Protein AF-I8TJF1-F1 (afdb_monomer_lite)

InterPro domains:
  IPR018620 Ubiquitin 3 binding protein But2, C-terminal [PF09792] (121-261)
  IPR054508 Cell wall mannoprotein PIR1-like, C-terminal domain [PF22799] (22-84)

Sequence (263 aa):
MVVSCVHAFNSQFSQTQQVVRSASRAPTTQFQCDQGATPESGFSISPSGLLEFQGSSEFLACDTGQNGGRNIHVTPSKDLGQCVIVELKADSCAPSASTAPSASPSSSKSCPTTLSSGNFEFPHLIIPVDSKSPNTAFGTSFNGKVTSAISSIFNFDIPQADSGKMCNLVFLFPQKADLQTSSFSFSGDGKINFSKLSKAATTSTTFKNAPSVSQNLGDITISPGHSFVVSTFSCPAGEAIAFEMKNAGTTDLEFFEDFNPSP

Radius of gyration: 20.73 Å; chains: 1; bounding box: 50×51×46 Å

Structure (mmCIF, N/CA/C/O backbone):
data_AF-I8TJF1-F1
#
_entry.id   AF-I8TJF1-F1
#
loop_
_atom_site.group_PDB
_atom_site.id
_atom_site.type_symbol
_atom_site.label_atom_id
_atom_site.label_alt_id
_atom_site.label_comp_id
_atom_site.label_asym_id
_atom_site.label_entity_id
_atom_site.label_seq_id
_atom_site.pdbx_PDB_ins_code
_atom_site.Cartn_x
_atom_site.Cartn_y
_atom_site.Cartn_z
_atom_site.occupancy
_atom_site.B_iso_or_equiv
_atom_site.auth_seq_id
_atom_site.auth_comp_id
_atom_site.auth_asym_id
_atom_site.auth_atom_id
_atom_site.pdbx_PDB_model_num
ATOM 1 N N . MET A 1 1 ? -5.012 0.580 -5.273 1.00 81.56 1 MET A N 1
ATOM 2 C CA . MET A 1 1 ? -4.596 -0.594 -4.488 1.00 81.56 1 MET A CA 1
ATOM 3 C C . MET A 1 1 ? -5.682 -1.646 -4.560 1.00 81.56 1 MET A C 1
ATOM 5 O O . MET A 1 1 ? -6.835 -1.334 -4.325 1.00 81.56 1 MET A O 1
ATOM 9 N N . VAL A 1 2 ? -5.321 -2.890 -4.855 1.00 78.81 2 VAL A N 1
ATOM 10 C CA . VAL A 1 2 ? -6.280 -3.987 -5.044 1.00 78.81 2 VAL A CA 1
ATOM 11 C C . VAL A 1 2 ? -5.839 -5.236 -4.295 1.00 78.81 2 VAL A C 1
ATOM 13 O O . VAL A 1 2 ? -4.653 -5.413 -4.003 1.00 78.81 2 VAL 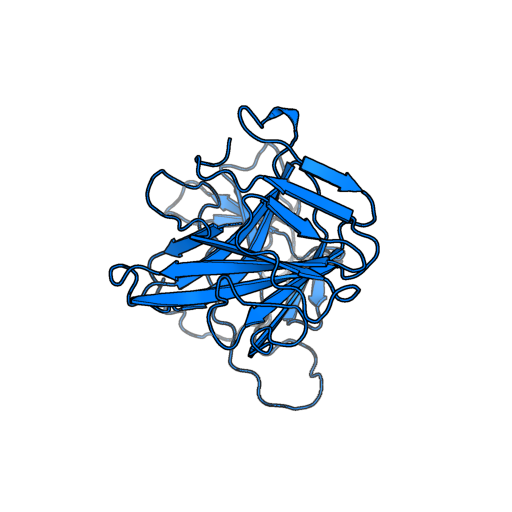A O 1
ATOM 16 N N . VAL A 1 3 ? -6.789 -6.125 -4.027 1.00 74.38 3 VAL A N 1
ATOM 17 C CA . VAL A 1 3 ? -6.525 -7.476 -3.537 1.00 74.38 3 VAL A CA 1
ATOM 18 C C . VAL A 1 3 ? -6.938 -8.475 -4.616 1.00 74.38 3 VAL A C 1
ATOM 20 O O . VAL A 1 3 ? -8.098 -8.533 -4.997 1.00 74.38 3 VAL A O 1
ATOM 23 N N . SER A 1 4 ? -5.998 -9.267 -5.133 1.00 74.19 4 SER A N 1
ATOM 24 C CA . SER A 1 4 ? -6.289 -10.305 -6.136 1.00 74.19 4 SER A CA 1
ATOM 25 C C . SER A 1 4 ? -6.163 -11.693 -5.527 1.00 74.19 4 SER A C 1
ATOM 27 O O . SER A 1 4 ? -5.115 -12.012 -4.966 1.00 74.19 4 SER A O 1
ATOM 29 N N . CYS A 1 5 ? -7.199 -12.525 -5.649 1.00 72.00 5 CYS A N 1
ATOM 30 C CA . CYS A 1 5 ? -7.247 -13.833 -5.001 1.00 72.00 5 CYS A CA 1
ATOM 31 C C . CYS A 1 5 ? -7.198 -14.981 -6.026 1.00 72.00 5 CYS A C 1
ATOM 33 O O . CYS A 1 5 ? -7.916 -15.011 -7.024 1.00 72.00 5 CYS A O 1
ATOM 35 N N . VAL A 1 6 ? -6.303 -15.938 -5.786 1.00 60.97 6 VAL A N 1
ATOM 36 C CA . VAL A 1 6 ? -5.859 -16.965 -6.740 1.00 60.97 6 VAL A CA 1
ATOM 37 C C . VAL A 1 6 ? -5.848 -18.350 -6.100 1.00 60.97 6 VAL A C 1
ATOM 39 O O . VAL A 1 6 ? -5.667 -18.495 -4.892 1.00 60.97 6 VAL A O 1
ATOM 42 N N . HIS A 1 7 ? -6.023 -19.400 -6.903 1.00 45.03 7 HIS A N 1
ATOM 43 C CA . HIS A 1 7 ? -5.973 -20.772 -6.397 1.00 45.03 7 HIS A CA 1
ATOM 44 C C . HIS A 1 7 ? -4.623 -21.080 -5.738 1.00 45.03 7 HIS A C 1
ATOM 46 O O . HIS A 1 7 ? -3.563 -20.771 -6.287 1.00 45.03 7 HIS A O 1
ATOM 52 N N . ALA A 1 8 ? -4.664 -21.730 -4.574 1.00 38.72 8 ALA A N 1
ATOM 53 C CA . ALA A 1 8 ? -3.464 -22.200 -3.900 1.00 38.72 8 ALA A CA 1
ATOM 54 C C . ALA A 1 8 ? -2.762 -23.269 -4.761 1.00 38.72 8 ALA A C 1
ATOM 56 O O . ALA A 1 8 ? -3.307 -24.344 -5.013 1.00 38.72 8 ALA A O 1
ATOM 57 N N . PHE A 1 9 ? -1.543 -22.984 -5.224 1.00 35.72 9 PHE A N 1
ATOM 58 C CA . PHE A 1 9 ? -0.706 -23.979 -5.893 1.00 35.72 9 PHE A CA 1
ATOM 59 C C . PHE A 1 9 ? -0.093 -24.920 -4.852 1.00 35.72 9 PHE A C 1
ATOM 61 O O . PHE A 1 9 ? 0.765 -24.520 -4.070 1.00 35.72 9 PHE A O 1
ATOM 68 N N . ASN A 1 10 ? -0.493 -26.190 -4.870 1.00 29.97 10 ASN A N 1
ATOM 69 C CA . ASN A 1 10 ? 0.110 -27.227 -4.039 1.00 29.97 10 ASN A CA 1
ATOM 70 C C . ASN A 1 10 ? 1.303 -27.844 -4.795 1.00 29.97 10 ASN A C 1
ATOM 72 O O . ASN A 1 10 ? 1.121 -28.733 -5.624 1.00 29.97 10 ASN A O 1
ATOM 76 N N . SER A 1 11 ? 2.522 -27.338 -4.585 1.00 35.16 11 SER A N 1
ATOM 77 C CA . SER A 1 11 ? 3.722 -27.868 -5.251 1.00 35.16 11 SER A CA 1
ATOM 78 C C . SER A 1 11 ? 4.481 -28.824 -4.330 1.00 35.16 11 SER A C 1
ATOM 80 O O . SER A 1 11 ? 5.283 -28.403 -3.503 1.00 35.16 11 SER A O 1
ATOM 82 N N . GLN A 1 12 ? 4.261 -30.125 -4.507 1.00 26.05 12 GLN A N 1
ATOM 83 C CA . GLN A 1 12 ? 5.120 -31.182 -3.967 1.00 26.05 12 GLN A CA 1
ATOM 84 C C . GLN A 1 12 ? 6.472 -31.155 -4.707 1.00 26.05 12 GLN A C 1
ATOM 86 O O . GLN A 1 12 ? 6.571 -31.684 -5.811 1.00 26.05 12 GLN A O 1
ATOM 91 N N . PHE A 1 13 ? 7.512 -30.537 -4.137 1.00 29.20 13 PHE A N 1
ATOM 92 C CA . PHE A 1 13 ? 8.898 -30.765 -4.573 1.00 29.20 13 PHE A CA 1
ATOM 93 C C . PHE A 1 13 ? 9.563 -31.759 -3.616 1.00 29.20 13 PHE A C 1
ATOM 95 O O . PHE A 1 13 ? 9.749 -31.480 -2.434 1.00 29.20 13 PHE A O 1
ATOM 102 N N . SER A 1 14 ? 9.880 -32.946 -4.138 1.00 25.39 14 SER A N 1
ATOM 103 C CA . SER A 1 14 ? 10.628 -33.990 -3.438 1.00 25.39 14 SER A CA 1
ATOM 104 C C . SER A 1 14 ? 12.101 -33.590 -3.312 1.00 25.39 14 SER A C 1
ATOM 106 O O . SER A 1 14 ? 12.709 -33.109 -4.268 1.00 25.39 14 SER A O 1
ATOM 108 N N . GLN A 1 15 ? 12.654 -33.775 -2.115 1.00 34.31 15 GLN A N 1
ATOM 109 C CA . GLN A 1 15 ? 14.023 -33.437 -1.733 1.00 34.31 15 GLN A CA 1
ATOM 110 C C . GLN A 1 15 ? 15.055 -34.286 -2.487 1.00 34.31 15 GLN A C 1
ATOM 112 O O . GLN A 1 15 ? 15.014 -35.515 -2.432 1.00 34.31 15 GLN A O 1
ATOM 117 N N . THR A 1 16 ? 16.079 -33.657 -3.066 1.00 26.50 16 THR A N 1
ATOM 118 C CA . THR A 1 16 ? 17.429 -34.240 -3.074 1.00 26.50 16 THR A CA 1
ATOM 119 C C . THR A 1 16 ? 18.464 -33.118 -3.012 1.00 26.50 16 THR A C 1
ATOM 121 O O . THR A 1 16 ? 18.534 -32.252 -3.876 1.00 26.50 16 THR A O 1
ATOM 124 N N . GLN A 1 17 ? 19.232 -33.124 -1.930 1.00 34.94 17 GLN A N 1
ATOM 125 C CA . GLN A 1 17 ? 20.279 -32.172 -1.583 1.00 34.94 17 GLN A CA 1
ATOM 126 C C . GLN A 1 17 ? 21.439 -32.256 -2.595 1.00 34.94 17 GLN A C 1
ATOM 128 O O . GLN A 1 17 ? 22.146 -33.260 -2.637 1.00 34.94 17 GLN A O 1
ATOM 133 N N . GLN A 1 18 ? 21.666 -31.210 -3.395 1.00 27.20 18 GLN A N 1
ATOM 134 C CA . GLN A 1 18 ? 22.914 -31.023 -4.141 1.00 27.20 18 GLN A CA 1
ATOM 135 C C . GLN A 1 18 ? 23.378 -29.571 -4.030 1.00 27.20 18 GLN A C 1
ATOM 137 O O . GLN A 1 18 ? 22.620 -28.634 -4.254 1.00 27.20 18 GLN A O 1
ATOM 142 N N . VAL A 1 19 ? 24.644 -29.410 -3.651 1.00 32.00 19 VAL A N 1
ATOM 143 C CA . VAL A 1 19 ? 25.359 -28.135 -3.544 1.00 32.00 19 VAL A CA 1
ATOM 144 C C . VAL A 1 19 ? 25.298 -27.417 -4.896 1.00 32.00 19 VAL A C 1
ATOM 146 O O . VAL A 1 19 ? 25.973 -27.823 -5.841 1.00 32.00 19 VAL A O 1
ATOM 149 N N . VAL A 1 20 ? 24.479 -26.368 -4.995 1.00 34.59 20 VAL A N 1
ATOM 150 C CA . VAL A 1 20 ? 24.309 -25.573 -6.217 1.00 34.59 20 VAL A CA 1
ATOM 151 C C . VAL A 1 20 ? 25.607 -24.810 -6.494 1.00 34.59 20 VAL A C 1
ATOM 153 O O . VAL A 1 20 ? 25.976 -23.897 -5.760 1.00 34.59 20 VAL A O 1
ATOM 156 N N . ARG A 1 21 ? 26.332 -25.207 -7.544 1.00 37.09 21 ARG A N 1
ATOM 157 C CA . ARG A 1 21 ? 27.408 -24.412 -8.150 1.00 37.09 21 ARG A CA 1
ATOM 158 C C . ARG A 1 21 ? 26.828 -23.775 -9.412 1.00 37.09 21 ARG A C 1
ATOM 160 O O . ARG A 1 21 ? 26.627 -24.474 -10.398 1.00 37.09 21 ARG A O 1
ATOM 167 N N . SER A 1 22 ? 26.505 -22.487 -9.344 1.00 43.84 22 SER A N 1
ATOM 168 C CA . SER A 1 22 ? 25.823 -21.751 -10.416 1.00 43.84 22 SER A CA 1
ATOM 169 C C . SER A 1 22 ? 26.804 -21.344 -11.515 1.00 43.84 22 SER A C 1
ATOM 171 O O . SER A 1 22 ? 27.814 -20.708 -11.216 1.00 43.84 22 SER A O 1
ATOM 173 N N . ALA A 1 23 ? 26.510 -21.655 -12.777 1.00 44.06 23 ALA A N 1
ATOM 174 C CA . ALA A 1 23 ? 27.276 -21.179 -13.928 1.00 44.06 23 ALA A CA 1
ATOM 175 C C . ALA A 1 23 ? 26.334 -20.636 -15.008 1.00 44.06 23 ALA A C 1
ATOM 177 O O . ALA A 1 23 ? 25.256 -21.188 -15.226 1.00 44.06 23 ALA A O 1
ATOM 178 N N . SER A 1 24 ? 26.747 -19.566 -15.689 1.00 42.06 24 SER A N 1
ATOM 179 C CA . SER A 1 24 ? 26.093 -19.091 -16.906 1.00 42.06 24 SER A CA 1
ATOM 180 C C . SER A 1 24 ? 26.916 -19.499 -18.123 1.00 42.06 24 SER A C 1
ATOM 182 O O . SER A 1 24 ? 28.150 -19.531 -18.091 1.00 42.06 24 SER A O 1
ATOM 184 N N . ARG A 1 25 ? 26.238 -19.822 -19.225 1.00 43.31 25 ARG A N 1
ATOM 185 C CA . ARG A 1 25 ? 26.893 -20.034 -20.516 1.00 43.31 25 ARG A CA 1
ATOM 186 C C . ARG A 1 25 ? 26.473 -18.924 -21.465 1.00 43.31 25 ARG A C 1
ATOM 188 O O . ARG A 1 25 ? 25.286 -18.716 -21.719 1.00 43.31 25 ARG A O 1
ATOM 195 N N . ALA A 1 26 ? 27.455 -18.197 -21.989 1.00 42.00 26 ALA A N 1
ATOM 196 C CA . ALA A 1 26 ? 27.218 -17.275 -23.088 1.00 42.00 26 ALA A CA 1
ATOM 197 C C . ALA A 1 26 ? 26.663 -18.057 -24.300 1.00 42.00 26 ALA A C 1
ATOM 199 O O . ALA A 1 26 ? 27.147 -19.161 -24.574 1.00 42.00 26 ALA A O 1
ATOM 200 N N . PRO A 1 27 ? 25.668 -17.518 -2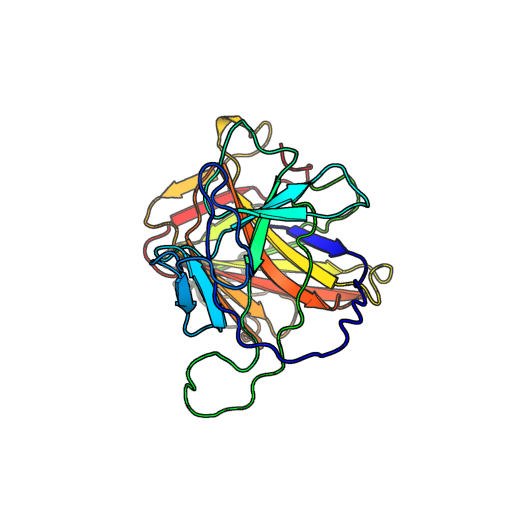5.028 1.00 45.22 27 PRO A N 1
ATOM 201 C CA . PRO A 1 27 ? 25.181 -16.135 -24.972 1.00 45.22 27 PRO A CA 1
ATOM 202 C C . PRO A 1 27 ? 23.940 -15.912 -24.087 1.00 45.22 27 PRO A C 1
ATOM 204 O O . PRO A 1 27 ? 23.396 -14.815 -24.091 1.00 45.22 27 PRO A O 1
ATOM 207 N N . THR A 1 28 ? 23.449 -16.918 -23.358 1.00 49.03 28 THR A N 1
ATOM 208 C CA . THR A 1 28 ? 22.055 -16.904 -22.881 1.00 49.03 28 THR A CA 1
ATOM 209 C C . THR A 1 28 ? 21.844 -16.445 -21.442 1.00 49.03 28 THR A C 1
ATOM 211 O O . THR A 1 28 ? 20.696 -16.489 -21.012 1.00 49.03 28 THR A O 1
ATOM 214 N N . THR A 1 29 ? 22.892 -16.057 -20.694 1.00 63.31 29 THR A N 1
ATOM 215 C CA . THR A 1 29 ? 22.801 -15.577 -19.285 1.00 63.31 29 THR A CA 1
ATOM 216 C C . THR A 1 29 ? 21.829 -16.401 -18.424 1.00 63.31 29 THR A C 1
ATOM 218 O O . THR A 1 29 ? 21.108 -15.889 -17.566 1.00 63.31 29 THR A O 1
ATOM 221 N N . GLN A 1 30 ? 21.766 -17.704 -18.713 1.00 65.50 30 GLN A N 1
ATOM 222 C CA . GLN A 1 30 ? 20.804 -18.624 -18.132 1.00 65.50 30 GLN A CA 1
ATOM 223 C C . GLN A 1 30 ? 21.387 -19.172 -16.837 1.00 65.50 30 GLN A C 1
ATOM 225 O O . GLN A 1 30 ? 22.539 -19.605 -16.815 1.00 65.50 30 GLN A O 1
ATOM 230 N N . PHE A 1 31 ? 20.586 -19.177 -15.781 1.00 67.19 31 PHE A N 1
ATOM 231 C CA . PHE A 1 31 ? 20.914 -19.841 -14.535 1.00 67.19 31 PHE A CA 1
ATOM 232 C C . PHE A 1 31 ? 20.896 -21.356 -14.759 1.00 67.19 31 PHE A C 1
ATOM 234 O O . PHE A 1 31 ? 19.833 -21.943 -14.972 1.00 67.19 31 PHE A O 1
ATOM 241 N N . GLN A 1 32 ? 22.074 -21.982 -14.737 1.00 61.41 32 GLN A N 1
ATOM 242 C CA . GLN A 1 32 ? 22.229 -23.419 -14.939 1.00 61.41 32 GLN A CA 1
ATOM 243 C C . GLN A 1 32 ? 23.099 -24.058 -13.854 1.00 61.41 32 GLN A C 1
ATOM 245 O O . GLN A 1 32 ? 23.997 -23.437 -13.276 1.00 61.41 32 GLN A O 1
ATOM 250 N N . CYS A 1 33 ? 22.824 -25.338 -13.613 1.00 60.84 33 CYS A N 1
ATOM 251 C CA . CYS A 1 33 ? 23.601 -26.211 -12.742 1.00 60.84 33 CYS A CA 1
ATOM 252 C C . CYS A 1 33 ? 24.353 -27.232 -13.605 1.00 60.84 33 CYS A C 1
ATOM 254 O O . CYS A 1 33 ? 24.020 -28.416 -13.607 1.00 60.84 33 CYS A O 1
ATOM 256 N N . ASP A 1 34 ? 25.355 -26.767 -14.350 1.00 56.38 34 ASP A N 1
ATOM 257 C CA . ASP A 1 34 ? 26.149 -27.624 -15.231 1.00 56.38 34 ASP A CA 1
ATOM 258 C C . ASP A 1 34 ? 27.408 -28.129 -14.517 1.00 56.38 34 ASP A C 1
ATOM 260 O O . ASP A 1 34 ? 28.249 -27.360 -14.037 1.00 56.38 34 ASP A O 1
ATOM 264 N N . GLN A 1 35 ? 27.573 -29.450 -14.461 1.00 44.53 35 GLN A N 1
ATOM 265 C CA . GLN A 1 35 ? 28.751 -30.064 -13.858 1.00 44.53 35 GLN A CA 1
ATOM 266 C C . GLN A 1 35 ? 30.019 -29.694 -14.648 1.00 44.53 35 GLN A C 1
ATOM 268 O O . GLN A 1 35 ? 30.161 -30.041 -15.817 1.00 44.53 35 GLN A O 1
ATOM 273 N N . GLY A 1 36 ? 30.971 -29.029 -13.984 1.00 51.66 36 GLY A N 1
ATOM 274 C CA . GLY A 1 36 ? 32.269 -28.665 -14.568 1.00 51.66 36 GLY A CA 1
ATOM 275 C C . GLY A 1 36 ? 32.306 -27.318 -15.300 1.00 51.66 36 GLY A C 1
ATOM 276 O O . GLY A 1 36 ? 33.352 -26.971 -15.845 1.00 51.66 36 GLY A O 1
ATOM 277 N N . ALA A 1 37 ? 31.215 -26.548 -15.294 1.00 53.09 37 ALA A N 1
ATOM 278 C CA . ALA A 1 37 ? 31.209 -25.182 -15.810 1.00 53.09 37 ALA A CA 1
ATOM 279 C C . ALA A 1 37 ? 31.889 -24.197 -14.836 1.00 53.09 37 ALA A C 1
ATOM 281 O O . ALA A 1 37 ? 31.854 -24.379 -13.616 1.00 53.09 37 ALA A O 1
ATOM 282 N N . THR A 1 38 ? 32.518 -23.145 -15.374 1.00 53.41 38 THR A N 1
ATOM 283 C CA . THR A 1 38 ? 33.103 -22.063 -14.566 1.00 53.41 38 THR A CA 1
ATOM 284 C C . THR A 1 38 ? 31.977 -21.203 -13.984 1.00 53.41 38 THR A C 1
ATOM 286 O O . THR A 1 38 ? 31.183 -20.677 -14.764 1.00 53.41 38 THR A O 1
ATOM 289 N N . PRO A 1 39 ? 31.895 -21.031 -12.652 1.00 53.91 39 PRO A N 1
ATOM 290 C CA . PRO A 1 39 ? 30.867 -20.196 -12.045 1.00 53.91 39 PRO A CA 1
ATOM 291 C C . PRO A 1 39 ? 30.976 -18.734 -12.476 1.00 53.91 39 PRO A C 1
ATOM 293 O O . PRO A 1 39 ? 32.079 -18.188 -12.547 1.00 53.91 39 PRO A O 1
ATOM 296 N N . GLU A 1 40 ? 29.835 -18.088 -12.706 1.00 63.06 40 GLU A N 1
ATOM 297 C CA . GLU A 1 40 ? 29.790 -16.642 -12.923 1.00 63.06 40 GLU A CA 1
ATOM 298 C C . GLU A 1 40 ? 29.763 -15.907 -11.574 1.00 63.06 40 GLU A C 1
ATOM 300 O O . GLU A 1 40 ? 29.057 -16.298 -10.642 1.00 63.06 40 GLU A O 1
ATOM 305 N N . SER A 1 41 ? 30.546 -14.835 -11.454 1.00 65.12 41 SER A N 1
ATOM 306 C CA . SER A 1 41 ? 30.546 -13.963 -10.277 1.00 65.12 41 SER A CA 1
ATOM 307 C C . SER A 1 41 ? 29.348 -13.011 -10.286 1.00 65.12 41 SER A C 1
ATOM 309 O O . SER A 1 41 ? 29.010 -12.476 -11.337 1.00 65.12 41 SER A O 1
ATOM 311 N N . GLY A 1 42 ? 28.776 -12.712 -9.117 1.00 65.25 42 GLY A N 1
ATOM 312 C CA . GLY A 1 42 ? 27.701 -11.719 -8.972 1.00 65.25 42 GLY A CA 1
ATOM 313 C C . GLY A 1 42 ? 26.464 -12.229 -8.241 1.00 65.25 42 GLY A C 1
ATOM 314 O O . GLY A 1 42 ? 25.622 -11.418 -7.876 1.00 65.25 42 GLY A O 1
ATOM 315 N N . PHE A 1 43 ? 26.370 -13.536 -7.988 1.00 70.31 43 PHE A N 1
ATOM 316 C CA . PHE A 1 43 ? 25.300 -14.108 -7.175 1.00 70.31 43 PHE A CA 1
ATOM 317 C C . PHE A 1 43 ? 25.552 -13.920 -5.672 1.00 70.31 43 PHE A C 1
ATOM 319 O O . PHE A 1 43 ? 26.641 -14.230 -5.182 1.00 70.31 43 PHE A O 1
ATOM 326 N N . SER A 1 44 ? 24.537 -13.473 -4.936 1.00 71.19 44 SER A N 1
ATOM 327 C CA . SER A 1 44 ? 24.530 -13.361 -3.470 1.00 71.19 44 SER A CA 1
ATOM 328 C C . SER A 1 44 ? 23.210 -13.852 -2.882 1.00 71.19 44 SER A C 1
ATOM 330 O O . SER A 1 44 ? 22.222 -13.985 -3.594 1.00 71.19 44 SER A O 1
ATOM 332 N N . ILE A 1 45 ? 23.196 -14.146 -1.580 1.00 73.56 45 ILE A N 1
ATOM 333 C CA . ILE A 1 45 ? 21.959 -14.365 -0.825 1.00 73.56 45 ILE A CA 1
ATOM 334 C C . ILE A 1 45 ? 21.745 -13.159 0.082 1.00 73.56 45 ILE A C 1
ATOM 336 O O . ILE A 1 45 ? 22.603 -12.847 0.912 1.00 73.56 45 ILE A O 1
ATOM 340 N N . SER A 1 46 ? 20.607 -12.496 -0.075 1.00 69.31 46 SER A N 1
ATOM 341 C CA . SER A 1 46 ? 20.201 -11.376 0.760 1.00 69.31 46 SER A CA 1
ATOM 342 C C . SER A 1 46 ? 19.923 -11.834 2.202 1.00 69.31 46 SER A C 1
ATOM 344 O O . SER A 1 46 ? 19.636 -13.012 2.451 1.00 69.31 46 SER A O 1
ATOM 346 N N . PRO A 1 47 ? 19.905 -10.915 3.184 1.00 60.38 47 PRO A N 1
ATOM 347 C CA . PRO A 1 47 ? 19.499 -11.239 4.553 1.00 60.38 47 PRO A CA 1
ATOM 348 C C . PRO A 1 47 ? 18.058 -11.770 4.674 1.00 60.38 47 PRO A C 1
ATOM 350 O O . PRO A 1 47 ? 17.736 -12.449 5.645 1.00 60.38 47 PRO A O 1
ATOM 353 N N . SER A 1 48 ? 17.185 -11.487 3.698 1.00 61.97 48 SER A N 1
ATOM 354 C CA . SER A 1 48 ? 15.818 -12.033 3.618 1.00 61.97 48 SER A CA 1
ATOM 355 C C . SER A 1 48 ? 15.751 -13.413 2.939 1.00 61.97 48 SER A C 1
ATOM 357 O O . SER A 1 48 ? 14.667 -14.001 2.797 1.00 61.97 48 SER A O 1
ATOM 359 N N . GLY A 1 49 ? 16.911 -13.952 2.552 1.00 68.12 49 GLY A N 1
ATOM 360 C CA . GLY A 1 49 ? 17.068 -15.245 1.901 1.00 68.12 49 GLY A CA 1
ATOM 361 C C . GLY A 1 49 ? 16.738 -15.220 0.412 1.00 68.12 49 GLY A C 1
ATOM 362 O O . GLY A 1 49 ? 16.430 -16.271 -0.136 1.00 68.12 49 GLY A O 1
ATOM 363 N N . LEU A 1 50 ? 16.748 -14.060 -0.245 1.00 71.75 50 LEU A N 1
ATOM 364 C CA . LEU A 1 50 ? 16.561 -13.970 -1.695 1.00 71.75 50 LEU A CA 1
ATOM 365 C C . LEU A 1 50 ? 17.903 -14.155 -2.400 1.00 71.75 50 LEU A C 1
ATOM 367 O O . LEU A 1 50 ? 18.909 -13.598 -1.974 1.00 71.75 50 LEU A O 1
ATOM 371 N N . LEU A 1 51 ? 17.925 -14.944 -3.466 1.00 75.31 51 LEU A N 1
ATOM 372 C CA . LEU A 1 51 ? 19.033 -14.954 -4.406 1.00 75.31 51 LEU A CA 1
ATOM 373 C C . LEU A 1 51 ? 19.028 -13.613 -5.135 1.00 75.31 51 LEU A C 1
ATOM 375 O O . LEU A 1 51 ? 17.991 -13.163 -5.610 1.00 75.31 51 LEU A O 1
ATOM 379 N N . GLU A 1 52 ? 20.190 -12.999 -5.230 1.00 73.62 52 GLU A N 1
ATOM 380 C CA . GLU A 1 52 ? 20.405 -11.755 -5.947 1.00 73.62 52 GLU A CA 1
ATOM 381 C C . GLU A 1 52 ? 21.483 -11.978 -7.002 1.00 73.62 52 GLU A C 1
ATOM 383 O O . GLU A 1 52 ? 22.421 -12.743 -6.777 1.00 73.62 52 GLU A O 1
ATOM 388 N N . PHE A 1 53 ? 21.379 -11.298 -8.139 1.00 73.31 53 PHE A N 1
ATOM 389 C CA . PHE A 1 53 ? 22.458 -11.162 -9.110 1.00 73.31 53 PHE A CA 1
ATOM 390 C C . PHE A 1 53 ? 22.802 -9.681 -9.259 1.00 73.31 53 PHE A C 1
ATOM 392 O O . PHE A 1 53 ? 21.946 -8.868 -9.597 1.00 73.31 53 PHE A O 1
ATOM 399 N N . GLN A 1 54 ? 24.049 -9.318 -8.950 1.00 74.69 54 GLN A N 1
ATOM 400 C CA . GLN A 1 54 ? 24.525 -7.928 -8.922 1.00 74.69 54 GLN A CA 1
ATOM 401 C C . GLN A 1 54 ? 23.648 -7.001 -8.051 1.00 74.69 54 GLN A C 1
ATOM 403 O O . GLN A 1 54 ? 23.506 -5.815 -8.339 1.00 74.69 54 GLN A O 1
ATOM 408 N N . GLY A 1 55 ? 23.065 -7.546 -6.975 1.00 67.31 55 GLY A N 1
ATOM 409 C CA . GLY A 1 55 ? 22.199 -6.817 -6.042 1.00 67.31 55 GLY A CA 1
ATOM 410 C C . GLY A 1 55 ? 20.726 -6.705 -6.454 1.00 67.31 55 GLY A C 1
ATOM 411 O O . GLY A 1 55 ? 19.973 -6.040 -5.751 1.00 67.31 55 GLY A O 1
ATOM 412 N N . SER A 1 56 ? 20.300 -7.338 -7.555 1.00 70.19 56 SER A N 1
ATOM 413 C CA . SER A 1 56 ? 18.883 -7.446 -7.933 1.00 70.19 56 SER A CA 1
ATOM 414 C C . SER A 1 56 ? 18.325 -8.830 -7.606 1.00 70.19 56 SER A C 1
ATOM 416 O O . SER A 1 56 ? 18.950 -9.830 -7.959 1.00 70.19 56 SER A O 1
ATOM 418 N N . SER A 1 57 ? 17.145 -8.896 -6.979 1.00 77.75 57 SER A N 1
ATOM 419 C CA . SER A 1 57 ? 16.387 -10.140 -6.755 1.00 77.75 57 SER A CA 1
ATOM 420 C C . SER A 1 57 ? 15.513 -10.547 -7.947 1.00 77.75 57 SER A C 1
ATOM 422 O O . SER A 1 57 ? 14.867 -11.597 -7.905 1.00 77.75 57 SER A O 1
ATOM 424 N N . GLU A 1 58 ? 15.492 -9.743 -9.014 1.00 77.31 58 GLU A N 1
ATOM 425 C CA . GLU A 1 58 ? 14.651 -9.964 -10.186 1.00 77.31 58 GLU A CA 1
ATOM 426 C C . GLU A 1 58 ? 15.348 -10.857 -11.219 1.00 77.31 58 GLU A C 1
ATOM 428 O O . GLU A 1 58 ? 16.381 -10.507 -11.793 1.00 77.31 58 GLU A O 1
ATOM 433 N N . PHE A 1 59 ? 14.734 -11.999 -11.518 1.00 75.38 59 PHE A N 1
ATOM 434 C CA . PHE A 1 59 ? 15.139 -12.904 -12.592 1.00 75.38 59 PHE A CA 1
ATOM 435 C C . PHE A 1 59 ? 14.032 -13.022 -13.635 1.00 75.38 59 PHE A C 1
ATOM 437 O O . PHE A 1 59 ? 12.859 -12.832 -13.330 1.00 75.38 59 PHE A O 1
ATOM 444 N N . LEU A 1 60 ? 14.371 -13.402 -14.866 1.00 73.44 60 LEU A N 1
ATOM 445 C CA . LEU A 1 60 ? 13.390 -13.666 -15.918 1.00 73.44 60 LEU A CA 1
ATOM 446 C C . LEU A 1 60 ? 13.186 -15.172 -16.093 1.00 73.44 60 LEU A C 1
ATOM 448 O O . LEU A 1 60 ? 14.103 -15.874 -16.506 1.00 73.44 60 LEU A O 1
ATOM 452 N N . ALA A 1 61 ? 11.982 -15.676 -15.828 1.00 79.25 61 ALA A N 1
ATOM 453 C CA . ALA A 1 61 ? 11.585 -17.040 -16.161 1.00 79.25 61 ALA A CA 1
ATOM 454 C C . ALA A 1 61 ? 10.901 -17.064 -17.532 1.00 79.25 61 ALA A C 1
ATOM 456 O O . ALA A 1 61 ? 9.757 -16.625 -17.662 1.00 79.25 61 ALA A O 1
ATOM 457 N N . CYS A 1 62 ? 11.595 -17.581 -18.542 1.00 72.88 62 CYS A N 1
ATOM 458 C CA . CYS A 1 62 ? 11.156 -17.579 -19.933 1.00 72.88 62 CYS A CA 1
ATOM 459 C C . CYS A 1 62 ? 10.722 -18.970 -20.393 1.00 72.88 62 CYS A C 1
ATOM 461 O O . CYS A 1 62 ? 11.410 -19.957 -20.123 1.00 72.88 62 CYS A O 1
ATOM 463 N N . ASP A 1 63 ? 9.594 -19.050 -21.099 1.00 77.38 63 ASP A N 1
ATOM 464 C CA . ASP A 1 63 ? 9.070 -20.299 -21.649 1.00 77.38 63 ASP A CA 1
ATOM 465 C C . ASP A 1 63 ? 10.053 -20.908 -22.654 1.00 77.38 63 ASP A C 1
ATOM 467 O O . ASP A 1 63 ? 10.530 -20.247 -23.577 1.00 77.38 63 ASP A O 1
ATOM 471 N N . THR A 1 64 ? 10.333 -22.202 -22.501 1.00 68.25 64 THR A N 1
ATOM 472 C CA . THR A 1 64 ? 11.227 -22.943 -23.407 1.00 68.25 64 THR A CA 1
ATOM 473 C C . THR A 1 64 ? 10.498 -23.505 -24.627 1.00 68.25 64 THR A C 1
ATOM 475 O O . THR A 1 64 ? 11.121 -24.096 -25.508 1.00 68.25 64 THR A O 1
ATOM 478 N N . GLY A 1 65 ? 9.165 -23.381 -24.662 1.00 62.38 65 GLY A N 1
ATOM 479 C CA . GLY A 1 65 ? 8.309 -24.000 -25.677 1.00 62.38 65 GLY A CA 1
ATOM 480 C C . GLY A 1 65 ? 8.244 -25.531 -25.596 1.00 62.38 65 GLY A C 1
ATOM 481 O O . GLY A 1 65 ? 7.597 -26.152 -26.435 1.00 62.38 65 GLY A O 1
ATOM 482 N N . GLN A 1 66 ? 8.881 -26.156 -24.596 1.00 51.28 66 GLN A N 1
ATOM 483 C CA . GLN A 1 66 ? 8.911 -27.607 -24.410 1.00 51.28 66 GLN A CA 1
ATOM 484 C C . GLN A 1 66 ? 8.331 -27.988 -23.047 1.00 51.28 66 GLN A C 1
ATOM 486 O O . GLN A 1 66 ? 8.805 -27.529 -22.010 1.00 51.28 66 GLN A O 1
ATOM 491 N N . ASN A 1 67 ? 7.313 -28.856 -23.043 1.00 52.25 67 ASN A N 1
ATOM 492 C CA . ASN A 1 67 ? 6.737 -29.475 -21.838 1.00 52.25 67 ASN A CA 1
ATOM 493 C C . ASN A 1 67 ? 6.311 -28.492 -20.724 1.00 52.25 67 ASN A C 1
ATOM 495 O O . ASN A 1 67 ? 6.295 -28.860 -19.552 1.00 52.25 67 ASN A O 1
ATOM 499 N N . GLY A 1 68 ? 5.990 -27.238 -21.070 1.00 61.53 68 GLY A N 1
ATOM 500 C CA . GLY A 1 68 ? 5.648 -26.195 -20.093 1.00 61.53 68 GLY A CA 1
ATOM 501 C C . GLY A 1 68 ? 6.807 -25.783 -19.173 1.00 61.53 68 GLY A C 1
ATOM 502 O O . GLY A 1 68 ? 6.566 -25.200 -18.116 1.00 61.53 68 GLY A O 1
ATOM 503 N N . GLY A 1 69 ? 8.050 -26.111 -19.539 1.00 61.81 69 GLY A N 1
ATOM 504 C CA . GLY A 1 69 ? 9.246 -25.729 -18.795 1.00 61.81 69 GLY A CA 1
ATOM 505 C C . GLY A 1 69 ? 9.615 -24.258 -18.995 1.00 61.81 69 GLY A C 1
ATOM 506 O O . GLY A 1 69 ? 9.360 -23.673 -20.049 1.00 61.81 69 GLY A O 1
ATOM 507 N N . ARG A 1 70 ? 10.260 -23.672 -17.981 1.00 73.31 70 ARG A N 1
ATOM 508 C CA . ARG A 1 70 ? 10.817 -22.315 -18.019 1.00 73.31 70 ARG A CA 1
ATOM 509 C C . ARG A 1 70 ? 12.287 -22.332 -17.635 1.00 73.31 70 ARG A C 1
ATOM 511 O O . ARG A 1 70 ? 12.657 -23.028 -16.694 1.00 73.31 70 ARG A O 1
ATOM 518 N N . ASN A 1 71 ? 13.087 -21.535 -18.330 1.00 75.75 71 ASN A N 1
ATOM 519 C CA . ASN A 1 71 ? 14.482 -21.281 -17.988 1.00 75.75 71 ASN A CA 1
ATOM 520 C C . ASN A 1 71 ? 14.608 -19.929 -17.287 1.00 75.75 71 ASN A C 1
ATOM 522 O O . ASN A 1 71 ? 13.852 -19.009 -17.588 1.00 75.75 71 ASN A O 1
ATOM 526 N N . ILE A 1 72 ? 15.557 -19.811 -16.360 1.00 81.50 72 ILE A N 1
ATOM 527 C CA . ILE A 1 72 ? 15.762 -18.597 -15.565 1.00 81.50 72 ILE A CA 1
ATOM 528 C C . ILE A 1 72 ? 16.942 -17.819 -16.138 1.00 81.50 72 ILE A C 1
ATOM 530 O O . ILE A 1 72 ? 17.991 -18.402 -16.393 1.00 81.50 72 ILE A O 1
ATOM 534 N N . HIS A 1 73 ? 16.784 -16.514 -16.321 1.00 74.12 73 HIS A N 1
ATOM 535 C CA . HIS A 1 73 ? 17.776 -15.622 -16.910 1.00 74.12 73 HIS A CA 1
ATOM 536 C C . HIS A 1 73 ? 18.039 -14.423 -16.000 1.00 74.12 73 HIS A C 1
ATOM 538 O O . HIS A 1 73 ? 17.122 -13.910 -15.361 1.00 74.12 73 HIS A O 1
ATOM 544 N N . VAL A 1 74 ? 19.290 -13.960 -15.968 1.00 70.81 74 VAL A N 1
ATOM 545 C CA . VAL A 1 74 ? 19.707 -12.779 -15.184 1.00 70.81 74 VAL A CA 1
ATOM 546 C C . VAL A 1 74 ? 19.726 -11.483 -15.995 1.00 70.81 74 VAL A C 1
ATOM 548 O O . VAL A 1 74 ? 19.998 -10.411 -15.464 1.00 70.81 74 VAL A O 1
ATOM 551 N N . THR A 1 75 ? 19.483 -11.552 -17.305 1.00 62.97 75 THR A N 1
ATOM 552 C CA . THR A 1 75 ? 19.480 -10.375 -18.184 1.00 62.97 75 THR A CA 1
ATOM 553 C C . THR A 1 75 ? 18.397 -10.522 -19.251 1.00 62.97 75 THR A C 1
ATOM 555 O O . THR A 1 75 ? 18.284 -11.603 -19.834 1.00 62.97 75 THR A O 1
ATOM 558 N N . PRO A 1 76 ? 17.617 -9.467 -19.549 1.00 62.31 76 PRO A N 1
ATOM 559 C CA . PRO A 1 76 ? 16.674 -9.487 -20.660 1.00 62.31 76 PRO A CA 1
ATOM 560 C C . PRO A 1 76 ? 17.402 -9.656 -22.000 1.00 62.31 76 PRO A C 1
ATOM 562 O O . PRO A 1 76 ? 18.421 -9.012 -22.247 1.00 62.31 76 PRO A O 1
ATOM 565 N N . SER A 1 77 ? 16.855 -10.471 -22.900 1.00 63.91 77 SER A N 1
ATOM 566 C CA . SER A 1 77 ? 17.296 -10.542 -24.294 1.00 63.91 77 SER A CA 1
ATOM 567 C C . SER A 1 77 ? 16.092 -10.682 -25.220 1.00 63.91 77 SER A C 1
ATOM 569 O O . SER A 1 77 ? 15.109 -11.341 -24.893 1.00 63.91 77 SER A O 1
ATOM 571 N N . LYS A 1 78 ? 16.194 -10.068 -26.400 1.00 60.44 78 LYS A N 1
ATOM 572 C CA . LYS A 1 78 ? 15.220 -10.181 -27.497 1.00 60.44 78 LYS A CA 1
ATOM 573 C C . LYS A 1 78 ? 15.105 -11.601 -28.065 1.00 60.44 78 LYS A C 1
ATOM 575 O O . LYS A 1 78 ? 14.157 -11.886 -28.785 1.00 60.44 78 LYS A O 1
ATOM 580 N N . ASP A 1 79 ? 16.077 -12.456 -27.756 1.00 63.16 79 ASP A N 1
ATOM 581 C CA . ASP A 1 79 ? 16.117 -13.852 -28.191 1.00 63.16 79 ASP A CA 1
ATOM 582 C C . ASP A 1 79 ? 15.371 -14.786 -27.215 1.00 63.16 79 ASP A C 1
ATOM 584 O O . ASP A 1 79 ? 15.300 -15.994 -27.440 1.00 63.16 79 ASP A O 1
ATOM 588 N N . LEU A 1 80 ? 14.826 -14.244 -26.117 1.00 64.62 80 LEU A N 1
ATOM 589 C CA . LEU A 1 80 ? 14.043 -14.989 -25.134 1.00 64.62 80 LEU A CA 1
ATOM 590 C C . LEU A 1 80 ? 12.561 -15.013 -25.532 1.00 64.62 80 LEU A C 1
ATOM 592 O O . LEU A 1 80 ? 12.039 -14.057 -26.102 1.00 64.62 80 LEU A O 1
ATOM 596 N N . GLY A 1 81 ? 11.889 -16.129 -25.235 1.00 66.12 81 GLY A N 1
ATOM 597 C CA . GLY A 1 81 ? 10.451 -16.296 -25.453 1.00 66.12 81 GLY A CA 1
ATOM 598 C C . GLY A 1 81 ? 9.598 -15.451 -24.500 1.00 66.12 81 GLY A C 1
ATOM 599 O O . GLY A 1 81 ? 10.020 -14.413 -23.998 1.00 66.12 81 GLY A O 1
ATOM 600 N N . GLN A 1 82 ? 8.376 -15.900 -24.212 1.00 69.88 82 GLN A N 1
ATOM 601 C CA . GLN A 1 82 ? 7.542 -15.229 -23.212 1.00 69.88 82 GLN A CA 1
ATOM 602 C C . GLN A 1 82 ? 8.175 -15.373 -21.825 1.00 69.88 82 GLN A C 1
ATOM 604 O O . GLN A 1 82 ? 8.347 -16.489 -21.336 1.00 69.88 82 GLN A O 1
ATOM 609 N N . CYS A 1 83 ? 8.530 -14.247 -21.207 1.00 69.12 83 CYS A N 1
ATOM 610 C CA . CYS A 1 83 ? 9.188 -14.197 -19.907 1.00 69.12 83 CYS A CA 1
ATOM 611 C C . CYS A 1 83 ? 8.290 -13.566 -18.848 1.00 69.12 83 CYS A C 1
ATOM 613 O O . CYS A 1 83 ? 7.508 -12.662 -19.136 1.00 69.12 83 CYS A O 1
ATOM 615 N N . VAL A 1 84 ? 8.465 -13.999 -17.604 1.00 67.00 84 VAL A N 1
ATOM 616 C CA . VAL A 1 84 ? 7.912 -13.331 -16.423 1.00 67.00 84 VAL A CA 1
ATOM 617 C C . VAL A 1 84 ? 9.027 -13.023 -15.437 1.00 67.00 84 VAL A C 1
ATOM 619 O O . VAL A 1 84 ? 9.990 -13.784 -15.345 1.00 67.00 84 VAL A O 1
ATOM 622 N N . ILE A 1 85 ? 8.891 -11.932 -14.688 1.00 70.12 85 ILE A N 1
ATOM 623 C CA . ILE A 1 85 ? 9.803 -11.642 -13.581 1.00 70.12 85 ILE A CA 1
ATOM 624 C C . ILE A 1 85 ? 9.484 -12.599 -12.426 1.00 70.12 85 ILE A C 1
ATOM 626 O O . ILE A 1 85 ? 8.316 -12.845 -12.103 1.00 70.12 85 ILE A O 1
ATOM 630 N N . VAL A 1 86 ? 10.526 -13.183 -11.842 1.00 67.06 86 VAL A N 1
ATOM 631 C CA . VAL A 1 86 ? 10.461 -14.094 -10.700 1.00 67.06 86 VAL A CA 1
ATOM 632 C C . VAL A 1 86 ? 11.552 -13.752 -9.698 1.00 67.06 86 VAL A C 1
ATOM 634 O O . VAL A 1 86 ? 12.627 -13.295 -10.074 1.00 67.06 86 VAL A O 1
ATOM 637 N N . GLU A 1 87 ? 11.291 -14.054 -8.432 1.00 76.19 87 GLU A N 1
ATOM 638 C CA . GLU A 1 87 ? 12.295 -14.020 -7.374 1.00 76.19 87 GLU A CA 1
ATOM 639 C C . GLU A 1 87 ? 12.626 -15.446 -6.934 1.00 76.19 87 GLU A C 1
ATOM 641 O O . GLU A 1 87 ? 11.761 -16.329 -6.899 1.00 76.19 87 GLU A O 1
ATOM 646 N N . LEU A 1 88 ? 13.889 -15.680 -6.586 1.00 71.00 88 LEU A N 1
ATOM 647 C CA . LEU A 1 88 ? 14.364 -16.973 -6.110 1.00 71.00 88 LEU A CA 1
ATOM 648 C C . LEU A 1 88 ? 14.726 -16.868 -4.638 1.00 71.00 88 LEU A C 1
ATOM 650 O O . LEU A 1 88 ? 15.515 -16.016 -4.250 1.00 71.00 88 LEU A O 1
ATOM 654 N N . LYS A 1 89 ? 14.161 -17.743 -3.809 1.00 73.75 89 LYS A N 1
ATOM 655 C CA . LYS A 1 89 ? 14.426 -17.767 -2.371 1.00 73.75 89 LYS A CA 1
ATOM 656 C C . LYS A 1 89 ? 15.296 -18.971 -2.024 1.00 73.75 89 LYS A C 1
ATOM 658 O O . LYS A 1 89 ? 14.919 -20.104 -2.319 1.00 73.75 89 LYS A O 1
ATOM 663 N N . ALA A 1 90 ? 16.441 -18.721 -1.400 1.00 65.06 90 ALA A N 1
ATOM 664 C CA . ALA A 1 90 ? 17.255 -19.757 -0.788 1.00 65.06 90 ALA A CA 1
ATOM 665 C C . ALA A 1 90 ? 16.539 -20.332 0.437 1.00 65.06 90 ALA A C 1
ATOM 667 O O . ALA A 1 90 ? 15.853 -19.629 1.180 1.00 65.06 90 ALA A O 1
ATOM 668 N N . ASP A 1 91 ? 16.699 -21.633 0.628 1.00 68.75 91 ASP A N 1
ATOM 669 C CA . ASP A 1 91 ? 16.132 -22.378 1.738 1.00 68.75 91 ASP A CA 1
ATOM 670 C C . ASP A 1 91 ? 17.036 -22.271 2.983 1.00 68.75 91 ASP A C 1
ATOM 672 O O . ASP A 1 91 ? 17.207 -21.196 3.555 1.00 68.75 91 ASP A O 1
ATOM 676 N N . SER A 1 92 ? 17.647 -23.370 3.421 1.00 58.03 92 SER A N 1
ATOM 677 C CA . SER A 1 92 ? 18.454 -23.438 4.645 1.00 58.03 92 SER A CA 1
ATOM 678 C C . SER A 1 92 ? 19.882 -22.898 4.458 1.00 58.03 92 SER A C 1
ATOM 680 O O . SER A 1 92 ? 20.727 -23.086 5.330 1.00 58.03 92 SER A O 1
ATOM 682 N N . CYS A 1 93 ? 20.172 -22.253 3.324 1.00 51.75 93 CYS A N 1
ATOM 683 C CA . CYS A 1 93 ? 21.495 -21.734 2.964 1.00 51.75 93 CYS A CA 1
ATOM 684 C C . CYS A 1 93 ? 21.663 -20.211 3.161 1.00 51.75 93 CYS A C 1
ATOM 686 O O . CYS A 1 93 ? 22.653 -19.650 2.693 1.00 51.75 93 CYS A O 1
ATOM 688 N N . ALA A 1 94 ? 20.738 -19.533 3.851 1.00 47.94 94 ALA A N 1
ATOM 689 C CA . ALA A 1 94 ? 20.877 -18.117 4.210 1.00 47.94 94 ALA A CA 1
ATOM 690 C C . ALA A 1 94 ? 21.708 -17.930 5.506 1.00 47.94 94 ALA A C 1
ATOM 692 O O . ALA A 1 94 ? 21.565 -18.726 6.438 1.00 47.94 94 ALA A O 1
ATOM 693 N N . PRO A 1 95 ? 22.576 -16.901 5.609 1.00 40.12 95 PRO A N 1
ATOM 694 C CA . PRO A 1 95 ? 23.355 -16.646 6.820 1.00 40.12 95 PRO A CA 1
ATOM 695 C C . PRO A 1 95 ? 22.439 -16.297 8.006 1.00 40.12 95 PRO A C 1
ATOM 697 O O . PRO A 1 95 ? 21.618 -15.385 7.926 1.00 40.12 95 PRO A O 1
ATOM 700 N N . SER A 1 96 ? 22.584 -17.032 9.113 1.00 36.75 96 SER A N 1
ATOM 701 C CA . SER A 1 96 ? 21.767 -16.886 10.323 1.00 36.75 96 SER A CA 1
ATOM 702 C C . SER A 1 96 ? 21.834 -15.477 10.919 1.00 36.75 96 SER A C 1
ATOM 704 O O . SER A 1 96 ? 22.863 -15.081 11.465 1.00 36.75 96 SER A O 1
ATOM 706 N N . ALA A 1 97 ? 20.707 -14.764 10.923 1.00 38.81 97 ALA A N 1
ATOM 707 C CA . ALA A 1 97 ? 20.446 -13.693 11.880 1.00 38.81 97 ALA A CA 1
ATOM 708 C C . ALA A 1 97 ? 19.701 -14.278 13.097 1.00 38.81 97 ALA A C 1
ATOM 710 O O . ALA A 1 97 ? 18.707 -14.992 12.955 1.00 38.81 97 ALA A O 1
ATOM 711 N N . SER A 1 98 ? 20.220 -14.019 14.298 1.00 33.59 98 SER A N 1
ATOM 712 C CA . SER A 1 98 ? 19.774 -14.603 15.567 1.00 33.59 98 SER A CA 1
ATOM 713 C C . SER A 1 98 ? 18.305 -14.310 15.933 1.00 33.59 98 SER A C 1
ATOM 715 O O . SER A 1 98 ? 17.923 -13.168 16.154 1.00 33.59 98 SER A O 1
ATOM 717 N N . THR A 1 99 ? 17.541 -15.401 16.079 1.00 35.22 99 THR A N 1
ATOM 718 C CA . THR A 1 99 ? 16.414 -15.684 17.005 1.00 35.22 99 THR A CA 1
ATOM 719 C C . THR A 1 99 ? 15.279 -14.666 17.223 1.00 35.22 99 THR A C 1
ATOM 721 O O . THR A 1 99 ? 15.388 -13.799 18.086 1.00 35.22 99 THR A O 1
ATOM 724 N N . ALA A 1 100 ? 14.117 -14.936 16.601 1.00 25.83 100 ALA A N 1
ATOM 725 C CA . ALA A 1 100 ? 12.778 -15.126 17.216 1.00 25.83 100 ALA A CA 1
ATOM 726 C C . ALA A 1 100 ? 11.794 -15.677 16.136 1.00 25.83 100 ALA A C 1
ATOM 728 O O . ALA A 1 100 ? 12.060 -15.485 14.951 1.00 25.83 100 ALA A O 1
ATOM 729 N N . PRO A 1 101 ? 10.731 -16.438 16.479 1.00 34.38 101 PRO A N 1
ATOM 730 C CA . PRO A 1 101 ? 10.198 -17.517 15.634 1.00 34.38 101 PRO A CA 1
ATOM 731 C C . PRO A 1 101 ? 9.471 -17.006 14.381 1.00 34.38 101 PRO A C 1
ATOM 733 O O . PRO A 1 101 ? 8.425 -16.368 14.469 1.00 34.38 101 PRO A O 1
ATOM 736 N N . SER A 1 102 ? 10.033 -17.325 13.214 1.00 33.22 102 SER A N 1
ATOM 737 C CA . SER A 1 102 ? 9.547 -16.912 11.896 1.00 33.22 102 SER A CA 1
ATOM 738 C C . SER A 1 102 ? 8.845 -18.084 11.210 1.00 33.22 102 SER A C 1
ATOM 740 O O . SER A 1 102 ? 9.442 -19.143 11.008 1.00 33.22 102 SER A O 1
ATOM 742 N N . ALA A 1 103 ? 7.561 -17.910 10.898 1.00 33.94 103 ALA A N 1
ATOM 743 C CA . ALA A 1 103 ? 6.791 -18.863 10.112 1.00 33.94 103 ALA A CA 1
ATOM 744 C C . ALA A 1 103 ? 7.256 -18.823 8.646 1.00 33.94 103 ALA A C 1
ATOM 746 O O . ALA A 1 103 ? 7.393 -17.759 8.044 1.00 33.94 103 ALA A O 1
ATOM 747 N N . SER A 1 104 ? 7.521 -20.009 8.104 1.00 35.62 104 SER A N 1
ATOM 748 C CA . SER A 1 104 ? 8.080 -20.288 6.782 1.00 35.62 104 SER A CA 1
ATOM 749 C C . SER A 1 104 ? 7.409 -19.535 5.622 1.00 35.62 104 SER A C 1
ATOM 751 O O . SER A 1 104 ? 6.192 -19.642 5.467 1.00 35.62 104 SER A O 1
ATOM 753 N N . PRO A 1 105 ? 8.168 -18.895 4.709 1.00 34.12 105 PRO A N 1
ATOM 754 C CA . PRO A 1 105 ? 7.625 -18.430 3.439 1.00 34.12 105 PRO A CA 1
ATOM 755 C C . PRO A 1 105 ? 7.669 -19.583 2.439 1.00 34.12 105 PRO A C 1
ATOM 757 O O . PRO A 1 105 ? 8.730 -19.985 1.960 1.00 34.12 105 PRO A O 1
ATOM 760 N N . SER A 1 106 ? 6.492 -20.130 2.167 1.00 30.47 106 SER A N 1
ATOM 761 C CA . SER A 1 106 ? 6.225 -21.030 1.053 1.00 30.47 106 SER A CA 1
ATOM 762 C C . SER A 1 106 ? 6.210 -20.219 -0.244 1.00 30.47 106 SER A C 1
ATOM 764 O O . SER A 1 106 ? 5.604 -19.154 -0.339 1.00 30.47 106 SER A O 1
ATOM 766 N N . SER A 1 107 ? 6.930 -20.735 -1.231 1.00 32.78 107 SER A N 1
ATOM 767 C CA . SER A 1 107 ? 7.050 -20.247 -2.599 1.00 32.78 107 SER A CA 1
ATOM 768 C C . SER A 1 107 ? 5.685 -20.118 -3.284 1.00 32.78 107 SER A C 1
ATOM 770 O O . SER A 1 107 ? 4.953 -21.099 -3.410 1.00 32.78 107 SER A O 1
ATOM 772 N N . SER A 1 108 ? 5.354 -18.927 -3.789 1.00 32.28 108 SER A N 1
ATOM 773 C CA . SER A 1 108 ? 4.214 -18.741 -4.689 1.00 32.28 108 SER A CA 1
ATOM 774 C C . SER A 1 108 ? 4.707 -18.317 -6.068 1.00 32.28 108 SER A C 1
ATOM 776 O O . SER A 1 108 ? 5.485 -17.380 -6.230 1.00 32.28 108 SER A O 1
ATOM 778 N N . LYS A 1 109 ? 4.282 -19.083 -7.076 1.00 33.69 109 LYS A N 1
ATOM 779 C CA . LYS A 1 109 ? 4.400 -18.717 -8.484 1.00 33.69 109 LYS A CA 1
ATOM 780 C C . LYS A 1 109 ? 3.666 -17.393 -8.688 1.00 33.69 109 LYS A C 1
ATOM 782 O O . LYS A 1 109 ? 2.516 -17.263 -8.265 1.00 33.69 109 LYS A O 1
ATOM 787 N N . SER A 1 110 ? 4.348 -16.447 -9.331 1.00 34.41 110 SER A N 1
ATOM 788 C CA . SER A 1 110 ? 3.832 -15.124 -9.659 1.00 34.41 110 SER A CA 1
ATOM 789 C C . SER A 1 110 ? 2.522 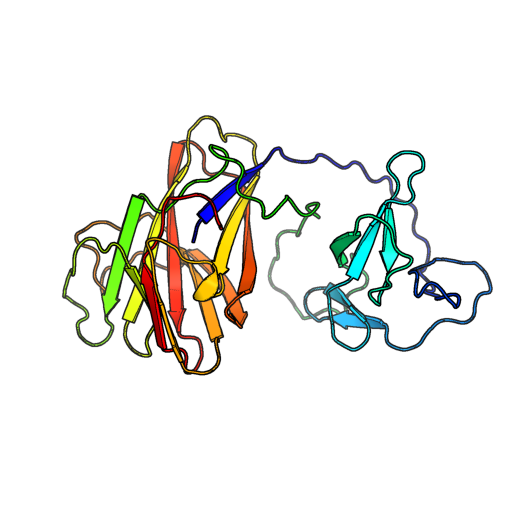-15.247 -10.428 1.00 34.41 110 SER A C 1
ATOM 791 O O . SER A 1 110 ? 2.437 -15.833 -11.510 1.00 34.41 110 SER A O 1
ATOM 793 N N . CYS A 1 111 ? 1.475 -14.731 -9.799 1.00 29.94 111 CYS A N 1
ATOM 794 C CA . CYS A 1 111 ? 0.172 -14.594 -10.412 1.00 29.94 111 CYS A CA 1
ATOM 795 C C . CYS A 1 111 ? 0.206 -13.406 -11.375 1.00 29.94 111 CYS A C 1
ATOM 797 O O . CYS A 1 111 ? 0.891 -12.424 -11.080 1.00 29.94 111 CYS A O 1
ATOM 799 N N . PRO A 1 112 ? -0.495 -13.480 -12.520 1.00 35.56 112 PRO A N 1
ATOM 800 C CA . PRO A 1 112 ? -0.563 -12.364 -13.450 1.00 35.56 112 PRO A CA 1
ATOM 801 C C . PRO A 1 112 ? -1.030 -11.107 -12.710 1.00 35.56 112 PRO A C 1
ATOM 803 O O . PRO A 1 112 ? -2.086 -11.112 -12.085 1.00 35.56 112 PRO A O 1
ATOM 806 N N . THR A 1 113 ? -0.260 -10.023 -12.795 1.00 35.62 113 THR A N 1
ATOM 807 C CA . THR A 1 113 ? -0.673 -8.677 -12.357 1.00 35.62 113 THR A CA 1
ATOM 808 C C . THR A 1 113 ? -1.742 -8.071 -13.274 1.00 35.62 113 THR A C 1
ATOM 810 O O . THR A 1 113 ? -2.237 -6.978 -13.019 1.00 35.62 113 THR A O 1
ATOM 813 N N . THR A 1 114 ? -2.132 -8.787 -14.333 1.00 39.50 114 THR A N 1
ATOM 814 C CA . THR A 1 114 ? -3.240 -8.436 -15.217 1.00 39.50 114 THR A CA 1
ATOM 815 C C . THR A 1 114 ? -4.568 -8.730 -14.522 1.00 39.50 114 THR A C 1
ATOM 817 O O . THR A 1 114 ? -5.021 -9.875 -14.442 1.00 39.50 114 THR A O 1
ATOM 820 N N . LEU A 1 115 ? -5.203 -7.669 -14.027 1.00 48.81 115 LEU A N 1
ATOM 821 C CA . LEU A 1 115 ? -6.543 -7.688 -13.450 1.00 48.81 115 LEU A CA 1
ATOM 822 C C . LEU A 1 115 ? -7.585 -8.022 -14.528 1.00 48.81 115 LEU A C 1
ATOM 824 O O . LEU A 1 115 ? -8.207 -7.142 -15.117 1.00 48.81 115 LEU A O 1
ATOM 828 N N . SER A 1 116 ? -7.778 -9.309 -14.814 1.00 48.16 116 SER A N 1
ATOM 829 C CA . SER A 1 116 ? -8.909 -9.748 -15.637 1.00 48.16 116 SER A CA 1
ATOM 830 C C . SER A 1 116 ? -10.205 -9.391 -14.905 1.00 48.16 116 SER A C 1
ATOM 832 O O . SER A 1 116 ? -10.329 -9.685 -13.713 1.00 48.16 116 SER A O 1
ATOM 834 N N . SER A 1 117 ? -11.157 -8.761 -15.601 1.00 46.50 117 SER A N 1
ATOM 835 C CA . SER A 1 117 ? -12.440 -8.316 -15.041 1.00 46.50 117 SER A CA 1
ATOM 836 C C . SER A 1 117 ? -13.084 -9.411 -14.177 1.00 46.50 117 SER A C 1
ATOM 838 O O . SER A 1 117 ? -13.400 -10.485 -14.691 1.00 46.50 117 SER A O 1
ATOM 840 N N . GLY A 1 118 ? -13.259 -9.138 -12.878 1.00 50.38 118 GLY A N 1
ATOM 841 C CA . GLY A 1 118 ? -13.924 -10.031 -11.920 1.00 50.38 118 GLY A CA 1
ATOM 842 C C . GLY A 1 118 ? -13.025 -10.890 -11.016 1.00 50.38 118 GLY A C 1
ATOM 843 O O . GLY A 1 118 ? -13.568 -11.699 -10.274 1.00 50.38 118 GLY A O 1
ATOM 844 N N . ASN A 1 119 ? -11.691 -10.745 -11.047 1.00 69.06 119 ASN A N 1
ATOM 845 C CA . ASN A 1 119 ? -10.765 -11.515 -10.184 1.00 69.06 119 ASN A CA 1
ATOM 846 C C . ASN A 1 119 ? -9.988 -10.659 -9.161 1.00 69.06 119 ASN A C 1
ATOM 848 O O . ASN A 1 119 ? -8.897 -11.042 -8.717 1.00 69.06 119 ASN A O 1
ATOM 852 N N . PHE A 1 120 ? -10.502 -9.477 -8.826 1.00 72.69 120 PHE A N 1
ATOM 853 C CA . PHE A 1 120 ? -9.881 -8.595 -7.845 1.00 72.69 120 PHE A CA 1
ATOM 854 C C . PHE A 1 120 ? -10.915 -7.802 -7.057 1.00 72.69 120 PHE A C 1
ATOM 856 O O . PHE A 1 120 ? -11.950 -7.416 -7.593 1.00 72.69 120 PHE A O 1
ATOM 863 N N . GLU A 1 121 ? -10.570 -7.530 -5.806 1.00 82.75 121 GLU A N 1
ATOM 864 C CA . GLU A 1 121 ? -11.276 -6.630 -4.911 1.00 82.75 121 GLU A CA 1
ATOM 865 C C . GLU A 1 121 ? -10.587 -5.264 -4.929 1.00 82.75 121 GLU A C 1
ATOM 867 O O . GLU A 1 121 ? -9.363 -5.156 -4.784 1.00 82.75 121 GLU A O 1
ATOM 872 N N . PHE A 1 122 ? -11.380 -4.212 -5.096 1.00 87.25 122 PHE A N 1
ATOM 873 C CA . PHE A 1 122 ? -10.971 -2.833 -4.840 1.00 87.25 122 PHE A CA 1
ATOM 874 C C . PHE A 1 122 ? -11.433 -2.445 -3.423 1.00 87.25 122 PHE A C 1
ATOM 876 O O . PHE A 1 122 ? -12.276 -3.129 -2.839 1.00 87.25 122 PHE A O 1
ATOM 883 N N . PRO A 1 123 ? -10.874 -1.397 -2.802 1.00 92.00 123 PRO A N 1
ATOM 884 C CA . PRO A 1 123 ? -11.220 -1.083 -1.429 1.00 92.00 123 PRO A CA 1
ATOM 885 C C . PRO A 1 123 ? -12.644 -0.526 -1.354 1.00 92.00 123 PRO A C 1
ATOM 887 O O . PRO A 1 123 ? -12.992 0.433 -2.042 1.00 92.00 123 PRO A O 1
ATOM 890 N N . HIS A 1 124 ? -13.457 -1.087 -0.465 1.00 91.38 124 HIS A N 1
ATOM 891 C CA . HIS A 1 124 ? -14.826 -0.627 -0.214 1.00 91.38 124 HIS A CA 1
ATOM 892 C C . HIS A 1 124 ? -14.893 0.510 0.815 1.00 91.38 124 HIS A C 1
ATOM 894 O O . HIS A 1 124 ? -15.939 1.133 0.995 1.00 91.38 124 HIS A O 1
ATOM 900 N N . LEU A 1 125 ? -13.777 0.805 1.489 1.00 92.50 125 LEU A N 1
ATOM 901 C CA . LEU A 1 125 ? -13.638 1.965 2.363 1.00 92.50 125 LEU A CA 1
ATOM 902 C C . LEU A 1 125 ? -12.202 2.480 2.325 1.00 92.50 125 LEU A C 1
ATOM 904 O O . LEU A 1 125 ? -11.267 1.708 2.534 1.00 92.50 125 LEU A O 1
ATOM 908 N N . ILE A 1 126 ? -12.036 3.788 2.133 1.00 97.81 126 ILE A N 1
ATOM 909 C CA . ILE A 1 126 ? -10.743 4.468 2.241 1.00 97.81 126 ILE A CA 1
ATOM 910 C C . ILE A 1 126 ? -10.869 5.545 3.314 1.00 97.81 126 ILE A C 1
ATOM 912 O O . ILE A 1 126 ? -11.659 6.473 3.160 1.00 97.81 126 ILE A O 1
ATOM 916 N N . ILE A 1 127 ? -10.107 5.432 4.400 1.00 98.25 127 ILE A N 1
ATOM 917 C CA . ILE A 1 127 ? -10.105 6.396 5.503 1.00 98.25 127 ILE A CA 1
ATOM 918 C C . ILE A 1 127 ? -8.750 7.102 5.566 1.00 98.25 127 ILE A C 1
ATOM 920 O O . ILE A 1 127 ? -7.753 6.456 5.899 1.00 98.25 127 ILE A O 1
ATOM 924 N N . PRO A 1 128 ? -8.688 8.419 5.314 1.00 98.25 128 PRO A N 1
ATOM 925 C CA . PRO A 1 128 ? -7.503 9.193 5.629 1.00 98.25 128 PRO A CA 1
ATOM 926 C C . PRO A 1 128 ? -7.437 9.437 7.140 1.00 98.25 128 PRO A C 1
ATOM 928 O O . PRO A 1 128 ? -8.413 9.853 7.770 1.00 98.25 128 PRO A O 1
ATOM 931 N N . VAL A 1 129 ? -6.265 9.214 7.726 1.00 98.56 129 VAL A N 1
ATOM 932 C CA . VAL A 1 129 ? -5.979 9.550 9.121 1.00 98.56 129 VAL A CA 1
ATOM 933 C C . VAL A 1 129 ? -4.815 10.533 9.181 1.00 98.56 129 VAL A C 1
ATOM 935 O O . VAL A 1 129 ? -3.796 10.351 8.525 1.00 98.56 129 VAL A O 1
ATOM 938 N N . ASP A 1 130 ? -4.980 11.605 9.956 1.00 98.44 130 ASP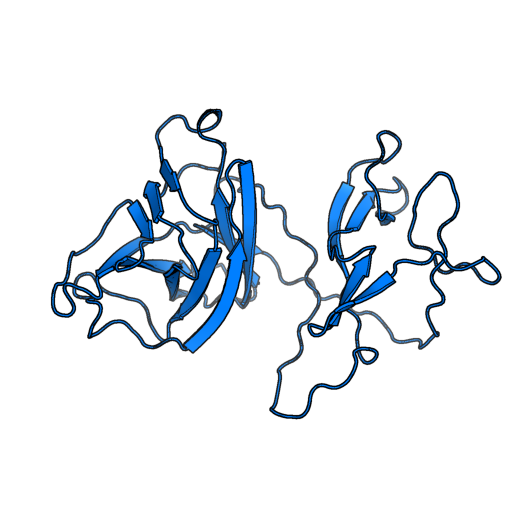 A N 1
ATOM 939 C CA . ASP A 1 130 ? -4.016 12.704 10.045 1.00 98.44 130 ASP A CA 1
ATOM 940 C C . ASP A 1 130 ? -3.433 12.798 11.457 1.00 98.44 130 ASP A C 1
ATOM 942 O O . ASP A 1 130 ? -4.144 13.078 12.428 1.00 98.44 130 ASP A O 1
ATOM 946 N N . SER A 1 131 ? -2.121 12.613 11.566 1.00 98.06 131 SER A N 1
ATOM 947 C CA . SER A 1 131 ? -1.375 12.776 12.818 1.00 98.06 131 SER A CA 1
ATOM 948 C C . SER A 1 131 ? -1.443 14.201 13.382 1.00 98.06 131 SER A C 1
ATOM 950 O O . SER A 1 131 ? -1.355 14.375 14.599 1.00 98.06 131 SER A O 1
ATOM 952 N N . LYS A 1 132 ? -1.657 15.222 12.537 1.00 98.25 132 LYS A N 1
ATOM 953 C CA . LYS A 1 132 ? -1.849 16.618 12.968 1.00 98.25 132 LYS A CA 1
ATOM 954 C C . LYS A 1 132 ? -3.263 16.891 13.486 1.00 98.25 132 LYS A C 1
ATOM 956 O O . LYS A 1 132 ? -3.456 17.853 14.227 1.00 98.25 132 LYS A O 1
ATOM 961 N N . SER A 1 133 ? -4.225 16.026 13.165 1.00 98.00 133 SER A N 1
ATOM 962 C CA . SER A 1 133 ? -5.634 16.144 13.560 1.00 98.00 133 SER A CA 1
ATOM 963 C C . SER A 1 133 ? -6.139 14.844 14.208 1.00 98.00 133 SER A C 1
ATOM 965 O O . SER A 1 133 ? -7.086 14.224 13.717 1.00 98.00 133 SER A O 1
ATOM 967 N N . PRO A 1 134 ? -5.546 14.388 15.329 1.00 98.06 134 PRO A N 1
ATOM 968 C CA . PRO A 1 134 ? -5.626 12.982 15.719 1.00 98.06 134 PRO A CA 1
ATOM 969 C C . PRO A 1 134 ? -7.016 12.495 16.155 1.00 98.06 134 PRO A C 1
ATOM 971 O O . PRO A 1 134 ? -7.295 11.294 16.133 1.00 98.06 134 PRO A O 1
ATOM 974 N N . ASN A 1 135 ? -7.900 13.411 16.555 1.00 98.31 135 ASN A N 1
ATOM 975 C CA . ASN A 1 135 ? -9.270 13.103 16.976 1.00 98.31 135 ASN A CA 1
ATOM 976 C C . ASN A 1 135 ? -10.307 13.324 15.860 1.00 98.31 135 ASN A C 1
ATOM 978 O O . ASN A 1 135 ? -11.496 13.143 16.107 1.00 98.31 135 ASN A O 1
ATOM 982 N N . THR A 1 136 ? -9.887 13.736 14.662 1.00 98.25 136 THR A N 1
ATOM 983 C CA . THR A 1 136 ? -10.798 14.029 13.553 1.00 98.25 136 THR A CA 1
ATOM 984 C C . THR A 1 136 ? -11.074 12.763 12.751 1.00 98.25 136 THR A C 1
ATOM 986 O O . THR A 1 136 ? -10.145 12.115 12.269 1.00 98.25 136 THR A O 1
ATOM 989 N N . ALA A 1 137 ? -12.353 12.422 12.596 1.00 97.75 137 ALA A N 1
ATOM 990 C CA . ALA A 1 137 ? -12.809 11.424 11.634 1.00 97.75 137 ALA A CA 1
ATOM 991 C C . ALA A 1 137 ? -13.154 12.146 10.331 1.00 97.75 137 ALA A C 1
ATOM 993 O O . ALA A 1 137 ? -14.127 12.896 10.278 1.00 97.75 137 ALA A O 1
ATOM 994 N N . PHE A 1 138 ? -12.350 11.941 9.292 1.00 95.44 138 PHE A N 1
ATOM 995 C CA . PHE A 1 138 ? -12.573 12.568 7.986 1.00 95.44 138 PHE A CA 1
ATOM 996 C C . PHE A 1 138 ? -13.661 11.862 7.165 1.00 95.44 138 PHE A C 1
ATOM 998 O O . PHE A 1 138 ? -14.134 12.413 6.175 1.00 95.44 138 PHE A O 1
ATOM 1005 N N . GLY A 1 139 ? -14.087 10.671 7.596 1.00 94.56 139 GLY A N 1
ATOM 1006 C CA . GLY A 1 139 ? -15.024 9.841 6.853 1.00 94.56 139 GLY A CA 1
ATOM 1007 C C . GLY A 1 139 ? -14.358 9.127 5.681 1.00 94.56 139 GLY A C 1
ATOM 1008 O O . GLY A 1 139 ? -13.136 8.999 5.621 1.00 94.56 139 GLY A O 1
ATOM 1009 N N . THR A 1 140 ? -15.187 8.625 4.768 1.00 94.38 140 THR A N 1
ATOM 1010 C CA . THR A 1 140 ? -14.707 7.933 3.570 1.00 94.38 140 THR A CA 1
ATOM 1011 C C . THR A 1 140 ? -14.130 8.907 2.547 1.00 94.38 140 THR A C 1
ATOM 1013 O O . THR A 1 140 ? -14.618 10.023 2.381 1.00 94.38 140 THR A O 1
ATOM 1016 N N . SER A 1 141 ? -13.122 8.440 1.824 1.00 92.56 141 SER A N 1
ATOM 1017 C CA . SER A 1 141 ? -12.487 9.093 0.686 1.00 92.56 141 SER A CA 1
ATOM 1018 C C . SER A 1 141 ? -12.630 8.214 -0.559 1.00 92.56 141 SER A C 1
ATOM 1020 O O . SER A 1 141 ? -12.889 7.016 -0.453 1.00 92.56 141 SER A O 1
ATOM 1022 N N . PHE A 1 142 ? -12.435 8.811 -1.733 1.00 90.31 142 PHE A N 1
ATOM 1023 C CA . PHE A 1 142 ? -12.180 8.084 -2.984 1.00 90.31 142 PHE A CA 1
ATOM 1024 C C . PHE A 1 142 ? -10.688 8.056 -3.343 1.00 90.31 142 PHE A C 1
ATOM 1026 O O . PHE A 1 142 ? -10.270 7.325 -4.235 1.00 90.31 142 PHE A O 1
ATOM 1033 N N . ASN A 1 143 ? -9.883 8.858 -2.643 1.00 92.94 143 ASN A N 1
ATOM 1034 C CA . ASN A 1 143 ? -8.456 8.990 -2.883 1.00 92.94 143 ASN A CA 1
ATOM 1035 C C . ASN A 1 143 ? -7.656 8.303 -1.782 1.00 92.94 143 ASN A C 1
ATOM 1037 O O . ASN A 1 143 ? -7.922 8.520 -0.593 1.00 92.94 143 ASN A O 1
ATOM 1041 N N . GLY A 1 144 ? -6.617 7.578 -2.189 1.00 96.62 144 GLY A N 1
ATOM 1042 C CA . GLY A 1 144 ? -5.495 7.254 -1.325 1.00 96.62 144 GLY A CA 1
ATOM 1043 C C . GLY A 1 144 ? -4.561 8.457 -1.210 1.00 96.62 144 GLY A C 1
ATOM 1044 O O . GLY A 1 144 ? -4.214 9.089 -2.207 1.00 96.62 144 GLY A O 1
ATOM 1045 N N . LYS A 1 145 ? -4.156 8.783 0.016 1.00 97.88 145 LYS A N 1
ATOM 1046 C CA . LYS A 1 145 ? -3.275 9.906 0.340 1.00 97.88 145 LYS A CA 1
ATOM 1047 C C . LYS A 1 145 ? -2.191 9.505 1.332 1.00 97.88 145 LYS A C 1
ATOM 1049 O O . LYS A 1 145 ? -2.478 8.950 2.393 1.00 97.88 145 LYS A O 1
ATOM 1054 N N . VAL A 1 146 ? -0.957 9.843 0.986 1.00 98.38 146 VAL A N 1
ATOM 1055 C CA . VAL A 1 146 ? 0.236 9.663 1.807 1.00 98.38 146 VAL A CA 1
ATOM 1056 C C . VAL A 1 146 ? 0.997 10.978 1.825 1.00 98.38 146 VAL A C 1
ATOM 1058 O O . VAL A 1 146 ? 1.386 11.482 0.779 1.00 98.38 146 VAL A O 1
ATOM 1061 N N . THR A 1 147 ? 1.210 11.527 3.013 1.00 98.19 147 THR A N 1
ATOM 1062 C CA . THR A 1 147 ? 2.090 12.679 3.250 1.00 98.19 147 THR A CA 1
ATOM 1063 C C . THR A 1 147 ? 2.919 12.409 4.503 1.00 98.19 147 THR A C 1
ATOM 1065 O O . THR A 1 147 ? 2.752 11.381 5.161 1.00 98.19 147 THR A O 1
ATOM 1068 N N . SER A 1 148 ? 3.767 13.353 4.910 1.00 97.00 148 SER A N 1
ATOM 1069 C CA . SER A 1 148 ? 4.436 13.283 6.222 1.00 97.00 148 SER A CA 1
ATOM 1070 C C . SER A 1 148 ? 3.477 13.218 7.424 1.00 97.00 148 SER A C 1
ATOM 1072 O O . SER A 1 148 ? 3.896 12.820 8.508 1.00 97.00 148 SER A O 1
ATOM 1074 N N . ALA A 1 149 ? 2.211 13.624 7.261 1.00 97.94 149 ALA A N 1
ATOM 1075 C CA . ALA A 1 149 ? 1.227 13.674 8.343 1.00 97.94 149 ALA A CA 1
ATOM 1076 C C . ALA A 1 149 ? 0.021 12.748 8.141 1.00 97.94 149 ALA A C 1
ATOM 1078 O O . ALA A 1 149 ? -0.573 12.326 9.135 1.00 97.94 149 ALA A O 1
ATOM 1079 N N . ILE A 1 150 ? -0.334 12.460 6.886 1.00 98.56 150 ILE A N 1
ATOM 1080 C CA . ILE A 1 150 ? -1.541 11.727 6.502 1.00 98.56 150 ILE A CA 1
ATOM 1081 C C . ILE A 1 150 ? -1.152 10.332 6.011 1.00 98.56 150 ILE A C 1
ATOM 1083 O O . ILE A 1 150 ? -0.318 10.207 5.114 1.00 98.56 150 ILE A O 1
ATOM 1087 N N . SER A 1 151 ? -1.796 9.305 6.560 1.00 98.50 151 SER A N 1
ATOM 1088 C CA . SER A 1 151 ? -1.830 7.950 6.003 1.00 98.50 151 SER A CA 1
ATOM 1089 C C . SER A 1 151 ? -3.247 7.602 5.552 1.00 98.50 151 SER A C 1
ATOM 1091 O O . SER A 1 151 ? -4.220 8.255 5.939 1.00 98.50 151 SER A O 1
ATOM 1093 N N . SER A 1 152 ? -3.368 6.582 4.705 1.00 98.69 152 SER A N 1
ATOM 1094 C CA . SER A 1 152 ? -4.662 6.071 4.249 1.00 98.69 152 SER A CA 1
ATOM 1095 C C . SER A 1 152 ? -4.837 4.620 4.652 1.00 98.69 152 SER A C 1
ATOM 1097 O O . SER A 1 152 ? -3.938 3.803 4.459 1.00 98.69 152 SER A O 1
ATOM 1099 N N . ILE A 1 153 ? -6.008 4.309 5.199 1.00 98.81 153 ILE A N 1
ATOM 1100 C CA . ILE A 1 153 ? -6.426 2.957 5.549 1.00 98.81 153 ILE A CA 1
ATOM 1101 C C . ILE A 1 153 ? -7.451 2.491 4.523 1.00 98.81 153 ILE A C 1
ATOM 1103 O O . ILE A 1 153 ? -8.429 3.186 4.269 1.00 98.81 153 ILE A O 1
ATOM 1107 N N . PHE A 1 154 ? -7.240 1.306 3.969 1.00 98.56 154 PHE A N 1
ATOM 1108 C CA . PHE A 1 154 ? -8.071 0.709 2.934 1.00 98.56 154 PHE A CA 1
ATOM 1109 C C . PHE A 1 154 ? -8.690 -0.579 3.468 1.00 98.56 154 PHE A C 1
ATOM 1111 O O . PHE A 1 154 ? -7.945 -1.484 3.851 1.00 98.56 154 PHE A O 1
ATOM 1118 N N . ASN A 1 155 ? -10.020 -0.676 3.478 1.00 98.19 155 ASN A N 1
ATOM 1119 C CA . ASN A 1 155 ? -10.715 -1.929 3.757 1.00 98.19 155 ASN A CA 1
ATOM 1120 C C . ASN A 1 155 ? -11.085 -2.640 2.457 1.00 98.19 155 ASN A C 1
ATOM 1122 O O . ASN A 1 155 ? -11.592 -2.005 1.534 1.00 98.19 155 ASN A O 1
ATOM 1126 N N . PHE A 1 156 ? -10.937 -3.958 2.447 1.00 95.81 156 PHE A N 1
ATOM 1127 C CA . PHE A 1 156 ? -11.399 -4.852 1.391 1.00 95.81 156 PHE A CA 1
ATOM 1128 C C . PHE A 1 156 ? -12.330 -5.882 2.014 1.00 95.81 156 PHE A C 1
ATOM 1130 O O . PHE A 1 156 ? -11.981 -6.459 3.047 1.00 95.81 156 PHE A O 1
ATOM 1137 N N . ASP A 1 157 ? -13.474 -6.132 1.387 1.00 92.38 157 ASP A N 1
ATOM 1138 C CA . ASP A 1 157 ? -14.363 -7.215 1.800 1.00 92.38 157 ASP A CA 1
ATOM 1139 C C . ASP A 1 157 ? -14.036 -8.434 0.950 1.00 92.38 157 ASP A C 1
ATOM 1141 O O . ASP A 1 157 ? -14.257 -8.422 -0.255 1.00 92.38 157 ASP A O 1
ATOM 1145 N N . ILE A 1 158 ? -13.471 -9.474 1.559 1.00 89.75 158 ILE A N 1
ATOM 1146 C CA . ILE A 1 158 ? -13.035 -10.656 0.817 1.00 89.75 158 ILE A CA 1
ATOM 1147 C C . ILE A 1 158 ? -14.226 -11.610 0.677 1.00 89.75 158 ILE A C 1
ATOM 1149 O O . ILE A 1 158 ? -14.737 -12.091 1.694 1.00 89.75 158 ILE A O 1
ATOM 1153 N N . PRO A 1 159 ? -14.687 -11.934 -0.543 1.00 86.12 159 PRO A N 1
ATOM 1154 C CA . PRO A 1 159 ? -15.842 -12.800 -0.732 1.00 86.12 159 PRO A CA 1
ATOM 1155 C C . PRO A 1 159 ? -15.659 -14.186 -0.108 1.00 86.12 159 PRO A C 1
ATOM 1157 O O . PRO A 1 159 ? -14.583 -14.783 -0.138 1.00 86.12 159 PRO A O 1
ATOM 1160 N N . GLN A 1 160 ? -16.757 -14.777 0.373 1.00 87.31 160 GLN A N 1
ATOM 1161 C CA . GLN A 1 160 ? -16.756 -16.159 0.877 1.00 87.31 160 GLN A CA 1
ATOM 1162 C C . GLN A 1 160 ? -16.265 -17.172 -0.179 1.00 87.31 160 GLN A C 1
ATOM 1164 O O . GLN A 1 160 ? -15.696 -18.211 0.163 1.00 87.31 160 GLN A O 1
ATOM 1169 N N . ALA A 1 161 ? -16.467 -16.862 -1.465 1.00 81.81 161 ALA A N 1
ATOM 1170 C CA . ALA A 1 161 ? -16.037 -17.676 -2.601 1.00 81.81 161 ALA A CA 1
ATOM 1171 C C . ALA A 1 161 ? -14.506 -17.797 -2.738 1.00 81.81 161 ALA A C 1
ATOM 1173 O O . ALA A 1 161 ? -14.028 -18.679 -3.454 1.00 81.81 161 ALA A O 1
ATOM 1174 N N . ASP A 1 162 ? -13.735 -16.959 -2.040 1.00 79.12 162 ASP A N 1
ATOM 1175 C CA . ASP A 1 162 ? -12.271 -17.010 -2.033 1.00 79.12 162 ASP A CA 1
ATOM 1176 C C . ASP A 1 162 ? -11.696 -17.878 -0.909 1.00 79.12 162 ASP A C 1
ATOM 1178 O O . ASP A 1 162 ? -10.487 -17.893 -0.676 1.00 79.12 162 ASP A O 1
ATOM 1182 N N . SER A 1 163 ? -12.537 -18.654 -0.224 1.00 81.81 163 SER A N 1
ATOM 1183 C CA . SER A 1 163 ? -12.076 -19.612 0.780 1.00 81.81 163 SER A CA 1
ATOM 1184 C C . SER A 1 163 ? -11.066 -20.603 0.186 1.00 81.81 163 SER A C 1
ATOM 1186 O O . SER A 1 163 ? -11.280 -21.173 -0.884 1.00 81.81 163 SER A O 1
ATOM 1188 N N . GLY A 1 164 ? -9.939 -20.796 0.878 1.00 72.19 164 GLY A N 1
ATOM 1189 C CA . GLY A 1 164 ? -8.863 -21.696 0.447 1.00 72.19 164 GLY A CA 1
ATOM 1190 C C . GLY A 1 164 ? -7.966 -21.154 -0.674 1.00 72.19 164 GLY A C 1
ATOM 1191 O O . GLY A 1 164 ? -7.067 -21.865 -1.127 1.00 72.19 164 GLY A O 1
ATOM 1192 N N . LYS A 1 165 ? -8.178 -19.913 -1.122 1.00 78.56 165 LYS A N 1
ATOM 1193 C CA . LYS A 1 165 ? -7.294 -19.220 -2.066 1.00 78.56 165 LYS A CA 1
ATOM 1194 C C . LYS A 1 165 ? -6.181 -18.452 -1.332 1.00 78.56 165 LYS A C 1
ATOM 1196 O O . LYS A 1 165 ? -6.173 -18.327 -0.103 1.00 78.56 165 LYS A O 1
ATOM 1201 N N . MET A 1 166 ? -5.236 -17.928 -2.108 1.00 75.62 166 MET A N 1
ATOM 1202 C CA . MET A 1 166 ? -4.255 -16.933 -1.667 1.00 75.62 166 MET A CA 1
ATOM 1203 C C . MET A 1 166 ? -4.639 -15.570 -2.236 1.00 75.62 166 MET A C 1
ATOM 1205 O O . MET A 1 166 ? -4.880 -15.474 -3.432 1.00 75.62 166 MET A O 1
ATOM 1209 N N . CYS A 1 167 ? -4.665 -14.525 -1.417 1.00 81.44 167 CYS A N 1
ATOM 1210 C CA . CYS A 1 167 ? -4.812 -13.149 -1.865 1.00 81.44 167 CYS A CA 1
ATOM 1211 C C . CYS A 1 167 ? -3.442 -12.463 -1.949 1.00 81.44 167 CYS A C 1
ATOM 1213 O O . CYS A 1 167 ? -2.567 -12.664 -1.105 1.00 81.44 167 CYS A O 1
ATOM 1215 N N . ASN A 1 168 ? -3.284 -11.612 -2.955 1.00 80.81 168 ASN A N 1
ATOM 1216 C CA . ASN A 1 168 ? -2.149 -10.727 -3.155 1.00 80.81 168 ASN A CA 1
ATOM 1217 C C . ASN A 1 168 ? -2.618 -9.289 -2.966 1.00 80.81 168 ASN A C 1
ATOM 1219 O O . ASN A 1 168 ? -3.529 -8.852 -3.666 1.00 80.81 168 ASN A O 1
ATOM 1223 N N . LEU A 1 169 ? -1.984 -8.553 -2.059 1.00 85.75 169 LEU A N 1
ATOM 1224 C CA . LEU A 1 169 ? -2.129 -7.107 -1.983 1.00 85.75 169 LEU A CA 1
ATOM 1225 C C . LEU A 1 169 ? -1.228 -6.476 -3.042 1.00 85.75 169 LEU A C 1
ATOM 1227 O O . LEU A 1 169 ? -0.012 -6.659 -2.998 1.00 85.75 169 LEU A O 1
ATOM 1231 N N . VAL A 1 170 ? -1.815 -5.731 -3.974 1.00 81.38 170 VAL A N 1
ATOM 1232 C CA . VAL A 1 170 ? -1.094 -5.120 -5.093 1.00 81.38 170 VAL A CA 1
ATOM 1233 C C . VAL A 1 170 ? -1.341 -3.616 -5.117 1.00 81.38 170 VAL A C 1
ATOM 1235 O O . VAL A 1 170 ? -2.480 -3.143 -5.118 1.00 81.38 170 VAL A O 1
ATOM 1238 N N . PHE A 1 171 ? -0.260 -2.846 -5.172 1.00 87.62 171 PHE A N 1
ATOM 1239 C CA . PHE A 1 171 ? -0.302 -1.422 -5.458 1.00 87.62 171 PHE A CA 1
ATOM 1240 C C . PHE A 1 171 ? 0.059 -1.198 -6.927 1.00 87.62 171 PHE A C 1
ATOM 1242 O O . PHE A 1 171 ? 1.191 -1.434 -7.346 1.00 87.62 171 PHE A O 1
ATOM 1249 N N . LEU A 1 172 ? -0.922 -0.779 -7.721 1.00 82.25 172 LEU A N 1
ATOM 1250 C CA . LEU A 1 172 ? -0.732 -0.428 -9.124 1.00 82.25 172 LEU A CA 1
ATOM 1251 C C . LEU A 1 172 ? -0.467 1.068 -9.221 1.00 82.25 172 LEU A C 1
ATOM 1253 O O . LEU A 1 172 ? -1.246 1.863 -8.693 1.00 82.25 172 LEU A O 1
ATOM 1257 N N . PHE A 1 173 ? 0.612 1.442 -9.902 1.00 85.94 173 PHE A N 1
ATOM 1258 C CA . PHE A 1 173 ? 0.964 2.835 -10.117 1.00 85.94 173 PHE A CA 1
ATOM 1259 C C . PHE A 1 173 ? 1.219 3.090 -11.607 1.00 85.94 173 PHE A C 1
ATOM 1261 O O . PHE A 1 173 ? 2.374 3.146 -12.022 1.00 85.94 173 PHE A O 1
ATOM 1268 N N . PRO A 1 174 ? 0.167 3.209 -12.436 1.00 80.94 174 PRO A N 1
ATOM 1269 C CA . PRO A 1 174 ? 0.301 3.414 -13.881 1.00 80.94 174 PRO A CA 1
ATOM 1270 C C . PRO A 1 174 ? 0.925 4.775 -14.218 1.00 80.94 174 PRO A C 1
ATOM 1272 O O . PRO A 1 174 ? 1.034 5.662 -13.363 1.00 80.94 174 PRO A O 1
ATOM 1275 N N . GLN A 1 175 ? 1.349 4.970 -15.471 1.00 83.88 175 GLN A N 1
ATOM 1276 C CA . GLN A 1 175 ? 1.751 6.307 -15.902 1.00 83.88 175 GLN A CA 1
ATOM 1277 C C . GLN A 1 175 ? 0.511 7.188 -16.059 1.00 83.88 175 GLN A C 1
ATOM 1279 O O . GLN A 1 175 ? -0.571 6.714 -16.392 1.00 83.88 175 GLN A O 1
ATOM 1284 N N . LYS A 1 176 ? 0.666 8.509 -15.888 1.00 82.56 176 LYS A N 1
ATOM 1285 C CA . LYS A 1 176 ? -0.446 9.450 -16.125 1.00 82.56 176 LYS A CA 1
ATOM 1286 C C . LYS A 1 176 ? -1.028 9.341 -17.533 1.00 82.56 176 LYS A C 1
ATOM 1288 O O . LYS A 1 176 ? -2.205 9.620 -17.703 1.00 82.56 176 LYS A O 1
ATOM 1293 N N . ALA A 1 177 ? -0.203 8.980 -18.516 1.00 83.69 177 ALA A N 1
ATOM 1294 C CA . ALA A 1 177 ? -0.621 8.824 -19.905 1.00 83.69 177 ALA A CA 1
ATOM 1295 C C . ALA A 1 177 ? -1.593 7.651 -20.112 1.00 83.69 177 ALA A C 1
ATOM 1297 O O . ALA A 1 177 ? -2.374 7.684 -21.057 1.00 83.69 177 ALA A O 1
ATOM 1298 N N . ASP A 1 178 ? -1.566 6.660 -19.218 1.00 79.06 178 ASP A N 1
ATOM 1299 C CA . ASP A 1 178 ? -2.415 5.472 -19.300 1.00 79.06 178 ASP A CA 1
ATOM 1300 C C . ASP A 1 178 ? -3.777 5.705 -18.615 1.00 79.06 178 ASP A C 1
ATOM 1302 O O . ASP A 1 178 ? -4.731 4.958 -18.817 1.00 79.06 178 ASP A O 1
ATOM 1306 N N . LEU A 1 179 ? -3.897 6.768 -17.809 1.00 78.88 179 LEU A N 1
ATOM 1307 C CA . LEU A 1 179 ? -5.111 7.090 -17.066 1.00 78.88 179 LEU A CA 1
ATOM 1308 C C . LEU A 1 179 ? -6.125 7.837 -17.939 1.00 78.88 179 LEU A C 1
ATOM 1310 O O . LEU A 1 179 ? -5.820 8.874 -18.525 1.00 78.88 179 LEU A O 1
ATOM 1314 N N . GLN A 1 180 ? -7.363 7.339 -17.971 1.00 77.94 180 GLN A N 1
ATOM 1315 C CA . GLN A 1 180 ? -8.463 7.961 -18.721 1.00 77.94 180 GLN A CA 1
ATOM 1316 C C . GLN A 1 180 ? -9.409 8.760 -17.817 1.00 77.94 180 GLN A C 1
ATOM 1318 O O . GLN A 1 180 ? -9.797 9.879 -18.145 1.00 77.94 180 GLN A O 1
ATOM 1323 N N . THR A 1 181 ? -9.782 8.182 -16.674 1.00 76.00 181 THR A N 1
ATOM 1324 C CA . THR A 1 181 ? -10.808 8.706 -15.752 1.00 76.00 181 THR A CA 1
ATOM 1325 C C . THR A 1 181 ? -10.255 9.166 -14.410 1.00 76.00 181 THR A C 1
ATOM 1327 O O . THR A 1 181 ? -10.981 9.760 -13.615 1.00 76.00 181 THR A O 1
ATOM 1330 N N . SER A 1 182 ? -8.975 8.909 -14.156 1.00 84.62 182 SER A N 1
ATOM 1331 C CA . SER A 1 182 ? -8.315 9.138 -12.875 1.00 84.62 182 SER A CA 1
ATOM 1332 C C . SER A 1 182 ? -7.014 9.924 -13.044 1.00 84.62 182 SER A C 1
ATOM 1334 O O . SER A 1 182 ? -6.559 10.219 -14.149 1.00 84.62 182 SER A O 1
ATOM 1336 N N . SER A 1 183 ? -6.436 10.359 -11.927 1.00 85.69 183 SER A N 1
ATOM 1337 C CA . SER A 1 183 ? -5.177 11.101 -11.902 1.00 85.69 183 SER A CA 1
ATOM 1338 C C . SER A 1 183 ? -4.494 10.929 -10.549 1.00 85.69 183 SER A C 1
ATOM 1340 O O . SER A 1 183 ? -5.095 10.448 -9.585 1.00 85.69 183 SER A O 1
ATOM 1342 N N . PHE A 1 184 ? -3.236 11.356 -10.478 1.00 93.06 184 PHE A N 1
ATOM 1343 C CA . PHE A 1 184 ? -2.471 11.402 -9.239 1.00 93.06 184 PHE A CA 1
ATOM 1344 C C . PHE A 1 184 ? -1.559 12.632 -9.164 1.00 93.06 184 PHE A C 1
ATOM 1346 O O . PHE A 1 184 ? -1.129 13.197 -10.178 1.00 93.06 184 PHE A O 1
ATOM 1353 N N . SER A 1 185 ? -1.204 13.026 -7.947 1.00 94.81 185 SER A N 1
ATOM 1354 C CA . SER A 1 185 ? -0.062 13.884 -7.638 1.00 94.81 185 SER A CA 1
ATOM 1355 C C . SER A 1 185 ? 0.990 13.051 -6.907 1.00 94.81 185 SER A C 1
ATOM 1357 O O . SER A 1 185 ? 0.657 12.216 -6.073 1.00 94.81 185 SER A O 1
ATOM 1359 N N . PHE A 1 186 ? 2.259 13.218 -7.274 1.00 96.38 186 PHE A N 1
ATOM 1360 C CA . PHE A 1 186 ? 3.361 12.446 -6.707 1.00 96.38 186 PHE A CA 1
ATOM 1361 C C . PHE A 1 186 ? 4.631 13.290 -6.671 1.00 96.38 186 PHE A C 1
ATOM 1363 O O . PHE A 1 186 ? 4.976 13.936 -7.663 1.00 96.38 186 PHE A O 1
ATOM 1370 N N . SER A 1 187 ? 5.315 13.271 -5.533 1.00 96.62 187 SER A N 1
ATOM 1371 C CA . SER A 1 187 ? 6.637 13.859 -5.337 1.00 96.62 187 SER A CA 1
ATOM 1372 C C . SER A 1 187 ? 7.372 13.156 -4.193 1.00 96.62 187 SER A C 1
ATOM 1374 O O . SER A 1 187 ? 6.761 12.418 -3.420 1.00 96.62 187 SER A O 1
ATOM 1376 N N . GLY A 1 188 ? 8.679 13.392 -4.080 1.00 96.44 188 GLY A N 1
ATOM 1377 C CA . GLY A 1 188 ? 9.525 12.761 -3.068 1.00 96.44 188 GLY A CA 1
ATOM 1378 C C . GLY A 1 188 ? 10.224 11.498 -3.572 1.00 96.44 188 GLY A C 1
ATOM 1379 O O . GLY A 1 188 ? 10.427 11.319 -4.771 1.00 96.44 188 GLY A O 1
ATOM 1380 N N . ASP A 1 189 ? 10.632 10.648 -2.634 1.00 93.44 189 ASP A N 1
ATOM 1381 C CA . ASP A 1 189 ? 11.493 9.478 -2.863 1.00 93.44 189 ASP A CA 1
ATOM 1382 C C . ASP A 1 189 ? 10.765 8.178 -3.242 1.00 93.44 189 ASP A C 1
ATOM 1384 O O . ASP A 1 189 ? 11.423 7.171 -3.490 1.00 93.44 189 ASP A O 1
ATOM 1388 N N . GLY A 1 190 ? 9.432 8.172 -3.258 1.00 91.44 190 GLY A N 1
ATOM 1389 C CA . GLY A 1 190 ? 8.619 6.980 -3.513 1.00 91.44 190 GLY A CA 1
ATOM 1390 C C . GLY A 1 190 ? 8.552 5.976 -2.356 1.00 91.44 190 GLY A C 1
ATOM 1391 O O . GLY A 1 190 ? 7.914 4.939 -2.509 1.00 91.44 190 GLY A O 1
ATOM 1392 N N . LYS A 1 191 ? 9.178 6.229 -1.202 1.00 90.31 191 LYS A N 1
ATOM 1393 C CA . LYS A 1 191 ? 9.182 5.297 -0.067 1.00 90.31 191 LYS A CA 1
ATOM 1394 C C . LYS A 1 191 ? 7.870 5.302 0.709 1.00 90.31 191 LYS A C 1
ATOM 1396 O O . LYS A 1 191 ? 7.494 6.302 1.332 1.00 90.31 191 LYS A O 1
ATOM 1401 N N . ILE A 1 192 ? 7.215 4.146 0.740 1.00 94.75 192 ILE A N 1
ATOM 1402 C CA . ILE A 1 192 ? 5.932 3.934 1.411 1.00 94.75 192 ILE A CA 1
ATOM 1403 C C . ILE A 1 192 ? 5.978 2.635 2.209 1.00 94.75 192 ILE A C 1
ATOM 1405 O O . ILE A 1 192 ? 6.401 1.604 1.693 1.00 94.75 192 ILE A O 1
ATOM 1409 N N . ASN A 1 193 ? 5.506 2.686 3.452 1.00 96.00 193 ASN A N 1
ATOM 1410 C CA . ASN A 1 193 ? 5.305 1.514 4.295 1.00 96.00 193 ASN A CA 1
ATOM 1411 C C . ASN A 1 193 ? 3.865 1.015 4.165 1.00 96.00 193 ASN A C 1
ATOM 1413 O O . ASN A 1 193 ? 2.921 1.812 4.222 1.00 96.00 193 ASN A O 1
ATOM 1417 N N . PHE A 1 194 ? 3.711 -0.304 4.077 1.00 95.50 194 PHE A N 1
ATOM 1418 C CA . PHE A 1 194 ? 2.419 -0.968 4.178 1.00 95.50 194 PHE A CA 1
ATOM 1419 C C . PHE A 1 194 ? 2.320 -1.777 5.467 1.00 95.50 194 PHE A C 1
ATOM 1421 O O . PHE A 1 194 ? 3.269 -2.426 5.907 1.00 95.50 194 PHE A O 1
ATOM 1428 N N . SER A 1 195 ? 1.140 -1.775 6.074 1.00 93.94 195 SER A N 1
ATOM 1429 C CA . SER A 1 195 ? 0.856 -2.534 7.291 1.00 93.94 195 SER A CA 1
ATOM 1430 C C . SER A 1 195 ? -0.534 -3.152 7.222 1.00 93.94 195 SER A C 1
ATOM 1432 O O . SER A 1 195 ? -1.492 -2.479 6.859 1.00 93.94 195 SER A O 1
ATOM 1434 N N . LYS A 1 196 ? -0.676 -4.421 7.611 1.00 94.31 196 LYS A N 1
ATOM 1435 C CA . LYS A 1 196 ? -1.981 -5.037 7.877 1.00 94.31 196 LYS A CA 1
ATOM 1436 C C . LYS A 1 196 ? -2.450 -4.625 9.268 1.00 94.31 196 LYS A C 1
ATOM 1438 O O . LYS A 1 196 ? -1.675 -4.670 10.229 1.00 94.31 196 LYS A O 1
ATOM 1443 N N . LEU A 1 197 ? -3.718 -4.253 9.378 1.00 98.25 197 LEU A N 1
ATOM 1444 C CA . LEU A 1 197 ? -4.329 -3.856 10.638 1.00 98.25 197 LEU A CA 1
ATOM 1445 C C . LEU A 1 197 ? -5.072 -5.016 11.310 1.00 98.25 197 LEU A C 1
ATOM 1447 O O . LEU A 1 197 ? -5.553 -5.941 10.659 1.00 98.25 197 LEU A O 1
ATOM 1451 N N . SER A 1 198 ? -5.196 -4.935 12.634 1.00 97.19 198 SER A N 1
ATOM 1452 C CA . SER A 1 198 ? -5.846 -5.945 13.484 1.00 97.19 198 SER A CA 1
ATOM 1453 C C . SER A 1 198 ? -7.346 -6.113 13.240 1.00 97.19 198 SER A C 1
ATOM 1455 O O . SER A 1 198 ? -7.913 -7.127 13.636 1.00 97.19 198 SER A O 1
ATOM 1457 N N . LYS A 1 199 ? -7.992 -5.123 12.619 1.00 96.94 199 LYS A N 1
ATOM 1458 C CA . LYS A 1 199 ? -9.407 -5.135 12.232 1.00 96.94 199 LYS A CA 1
ATOM 1459 C C . LYS A 1 199 ? -9.671 -4.079 11.161 1.00 96.94 199 LYS A C 1
ATOM 1461 O O . LYS A 1 199 ? -8.878 -3.151 11.001 1.00 96.94 199 LYS A O 1
ATOM 1466 N N . ALA A 1 200 ? -10.810 -4.207 10.489 1.00 98.06 200 ALA A N 1
ATOM 1467 C CA . ALA A 1 200 ? -11.315 -3.216 9.549 1.00 98.06 200 ALA A CA 1
ATOM 1468 C C . ALA A 1 200 ? -11.497 -1.828 10.199 1.00 98.06 200 ALA A C 1
ATOM 1470 O O . ALA A 1 200 ? -11.886 -1.721 11.368 1.00 98.06 200 ALA A O 1
ATOM 1471 N N . ALA A 1 201 ? -11.223 -0.764 9.440 1.00 98.06 201 ALA A N 1
ATOM 1472 C CA . ALA A 1 201 ? -11.556 0.603 9.834 1.00 98.06 201 ALA A CA 1
ATOM 1473 C C . ALA A 1 201 ? -13.057 0.887 9.655 1.00 98.06 201 ALA A C 1
ATOM 1475 O O . ALA A 1 201 ? -13.778 0.127 9.010 1.00 98.06 201 ALA A O 1
ATOM 1476 N N . THR A 1 202 ? -13.535 1.997 10.209 1.00 98.19 202 THR A N 1
ATOM 1477 C CA . THR A 1 202 ? -14.906 2.486 10.022 1.00 98.19 202 THR A CA 1
ATOM 1478 C C . THR A 1 202 ? -14.887 3.944 9.573 1.00 98.19 202 THR A C 1
ATOM 1480 O O . THR A 1 202 ? -13.864 4.621 9.643 1.00 98.19 202 THR A O 1
ATOM 1483 N N . THR A 1 203 ? -16.036 4.485 9.166 1.00 97.44 203 THR A N 1
ATOM 1484 C CA . THR A 1 203 ? -16.169 5.914 8.822 1.00 97.44 203 THR A CA 1
ATOM 1485 C C . THR A 1 203 ? -15.875 6.860 9.994 1.00 97.44 203 THR A C 1
ATOM 1487 O O . THR A 1 203 ? -15.631 8.043 9.777 1.00 97.44 203 THR A O 1
ATOM 1490 N N . SER A 1 204 ? -15.863 6.354 11.232 1.00 97.94 204 SER A N 1
ATOM 1491 C CA . SER A 1 204 ? -15.489 7.097 12.441 1.00 97.94 204 SER A CA 1
ATOM 1492 C C . SER A 1 204 ? -14.022 6.906 12.848 1.00 97.94 204 SER A C 1
ATOM 1494 O O . SER A 1 204 ? -13.630 7.320 13.944 1.00 97.94 204 SER A O 1
ATOM 1496 N N . THR A 1 205 ? -13.221 6.218 12.032 1.00 98.44 205 THR A N 1
ATOM 1497 C CA . THR A 1 205 ? -11.798 6.028 12.305 1.00 98.44 205 THR A CA 1
ATOM 1498 C C . THR A 1 205 ? -11.046 7.359 12.182 1.00 98.44 205 THR A C 1
ATOM 1500 O O . THR A 1 205 ? -11.268 8.153 11.272 1.00 98.44 205 THR A O 1
ATOM 1503 N N . THR A 1 206 ? -10.160 7.601 13.142 1.00 98.69 206 THR A N 1
ATOM 1504 C CA . THR A 1 206 ? -9.259 8.744 13.281 1.00 98.69 206 THR A CA 1
ATOM 1505 C C . THR A 1 206 ? -7.848 8.209 13.497 1.00 98.69 206 THR A C 1
ATOM 1507 O O . THR A 1 206 ? -7.665 7.039 13.830 1.00 98.69 206 THR A O 1
ATOM 1510 N N . PHE A 1 207 ? -6.833 9.065 13.408 1.00 98.44 207 PHE A N 1
ATOM 1511 C CA . PHE A 1 207 ? -5.459 8.658 13.721 1.00 98.44 207 PHE A CA 1
ATOM 1512 C C . PHE A 1 207 ? -5.318 8.081 15.141 1.00 98.44 207 PHE A C 1
ATOM 1514 O O . PHE A 1 207 ? -4.625 7.094 15.356 1.00 98.44 207 PHE A O 1
ATOM 1521 N N . LYS A 1 208 ? -6.015 8.661 16.126 1.00 98.38 208 LYS A N 1
ATOM 1522 C CA . LYS A 1 208 ? -5.961 8.219 17.527 1.00 98.38 208 LYS A CA 1
ATOM 1523 C C . LYS A 1 208 ? -6.623 6.864 17.779 1.00 98.38 208 LYS A C 1
ATOM 1525 O O . LYS A 1 208 ? -6.189 6.157 18.684 1.00 98.38 208 LYS A O 1
ATOM 1530 N N . ASN A 1 209 ? -7.703 6.539 17.067 1.00 98.25 209 ASN A N 1
ATOM 1531 C CA . ASN A 1 209 ? -8.468 5.305 17.294 1.00 98.25 209 ASN A CA 1
ATOM 1532 C C . ASN A 1 209 ? -8.282 4.258 16.181 1.00 98.25 209 ASN A C 1
ATOM 1534 O O . ASN A 1 209 ? -8.991 3.247 16.188 1.00 98.25 209 ASN A O 1
ATOM 1538 N N . ALA A 1 210 ? -7.362 4.504 15.241 1.00 98.31 210 ALA A N 1
ATOM 1539 C CA . ALA A 1 210 ? -7.035 3.581 14.168 1.00 98.31 210 ALA A CA 1
ATOM 1540 C C . ALA A 1 210 ? -6.738 2.181 14.735 1.00 98.31 210 ALA A C 1
ATOM 1542 O O . ALA A 1 210 ? -6.088 2.061 15.782 1.00 98.31 210 ALA A O 1
ATOM 1543 N N . PRO A 1 211 ? -7.225 1.109 14.084 1.00 98.38 211 PRO A N 1
ATOM 1544 C CA . PRO A 1 211 ? -6.855 -0.250 14.451 1.00 98.38 211 PRO A CA 1
ATOM 1545 C C . PRO A 1 211 ? -5.333 -0.417 14.543 1.00 98.38 211 PRO A C 1
ATOM 1547 O O . PRO A 1 211 ? -4.594 0.109 13.715 1.00 98.38 211 PRO A O 1
ATOM 1550 N N . SER A 1 212 ? -4.850 -1.157 15.543 1.00 97.69 212 SER A N 1
ATOM 1551 C CA . SER A 1 212 ? -3.412 -1.395 15.695 1.00 97.69 212 SER A CA 1
ATOM 1552 C C . SER A 1 212 ? -2.861 -2.227 14.537 1.00 97.69 212 SER A C 1
ATOM 1554 O O . SER A 1 212 ? -3.559 -3.090 14.000 1.00 97.69 212 SER A O 1
ATOM 1556 N N . VAL A 1 213 ? -1.591 -2.012 14.193 1.00 96.69 213 VAL A N 1
ATOM 1557 C CA . VAL A 1 213 ? -0.872 -2.836 13.213 1.00 96.69 213 VAL A CA 1
ATOM 1558 C C . VAL A 1 213 ? -0.756 -4.267 13.739 1.00 96.69 213 VAL A C 1
ATOM 1560 O O . VAL A 1 213 ? -0.170 -4.493 14.797 1.00 96.69 213 VAL A O 1
ATOM 1563 N N . SER A 1 214 ? -1.304 -5.236 13.004 1.00 91.25 214 SER A N 1
ATOM 1564 C CA . SER A 1 214 ? -1.140 -6.664 13.301 1.00 91.25 214 SER A CA 1
ATOM 1565 C C . SER A 1 214 ? 0.092 -7.255 12.626 1.00 91.25 214 SER A C 1
ATOM 1567 O O . SER A 1 214 ? 0.679 -8.202 13.138 1.00 91.25 214 SER A O 1
ATOM 1569 N N . GLN A 1 215 ? 0.475 -6.717 11.466 1.00 88.12 215 GLN A N 1
ATOM 1570 C CA . GLN A 1 215 ? 1.658 -7.145 10.728 1.00 88.12 215 GLN A CA 1
ATOM 1571 C C . GLN A 1 215 ? 2.204 -5.971 9.915 1.00 88.12 215 GLN A C 1
ATOM 1573 O O . GLN A 1 215 ? 1.489 -5.401 9.095 1.00 88.12 215 GLN A O 1
ATOM 1578 N N . ASN A 1 216 ? 3.475 -5.628 10.120 1.00 86.19 216 ASN A N 1
ATOM 1579 C CA . ASN A 1 216 ? 4.183 -4.712 9.230 1.00 86.19 216 ASN A CA 1
ATOM 15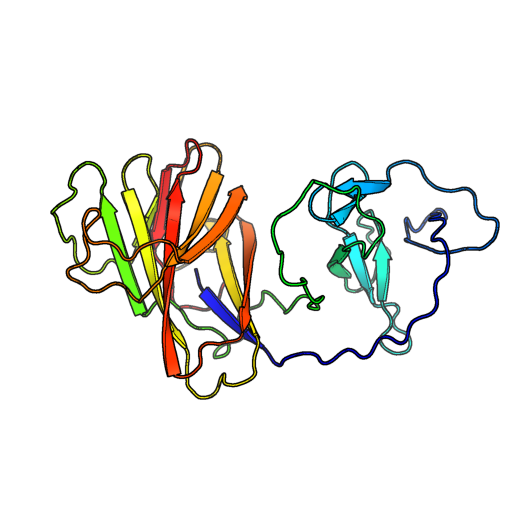80 C C . ASN A 1 216 ? 4.574 -5.481 7.958 1.00 86.19 216 ASN A C 1
ATOM 1582 O O . ASN A 1 216 ? 5.201 -6.536 8.058 1.00 86.19 216 ASN A O 1
ATOM 1586 N N . LEU A 1 217 ? 4.164 -4.985 6.790 1.00 77.88 217 LEU A N 1
ATOM 1587 C CA . LEU A 1 217 ? 4.429 -5.614 5.491 1.00 77.88 217 LEU A CA 1
ATOM 1588 C C . LEU A 1 217 ? 5.719 -5.089 4.845 1.00 77.88 217 LEU A C 1
ATOM 1590 O O . LEU A 1 217 ? 6.195 -5.679 3.883 1.00 77.88 217 LEU A O 1
ATOM 1594 N N . GLY A 1 218 ? 6.310 -4.038 5.416 1.00 82.38 218 GLY A N 1
ATOM 1595 C CA . GLY A 1 218 ? 7.577 -3.467 4.984 1.00 82.38 218 GLY A CA 1
ATOM 1596 C C . GLY A 1 218 ? 7.424 -2.227 4.113 1.00 82.38 218 GLY A C 1
ATOM 1597 O O . GLY A 1 218 ? 6.320 -1.749 3.835 1.00 82.38 218 GLY A O 1
ATOM 1598 N N . ASP A 1 219 ? 8.580 -1.701 3.723 1.00 86.50 219 ASP A N 1
ATOM 1599 C CA . ASP A 1 219 ? 8.702 -0.508 2.899 1.00 86.50 219 ASP A CA 1
ATOM 1600 C C . ASP A 1 219 ? 8.943 -0.919 1.448 1.00 86.50 219 ASP A C 1
ATOM 1602 O O . ASP A 1 219 ? 9.765 -1.793 1.171 1.00 86.50 219 ASP A O 1
ATOM 1606 N N . ILE A 1 220 ? 8.269 -0.248 0.521 1.00 79.94 220 ILE A N 1
ATOM 1607 C CA . ILE A 1 220 ? 8.540 -0.344 -0.912 1.00 79.94 220 ILE A CA 1
ATOM 1608 C C . ILE A 1 220 ? 8.875 1.038 -1.466 1.00 79.94 220 ILE A C 1
ATOM 1610 O O . ILE A 1 220 ? 8.517 2.061 -0.881 1.00 79.94 220 ILE A O 1
ATOM 1614 N N . THR A 1 221 ? 9.565 1.070 -2.603 1.00 87.50 221 THR A N 1
ATOM 1615 C CA . THR A 1 221 ? 9.830 2.308 -3.344 1.00 87.50 221 THR A CA 1
ATOM 1616 C C . THR A 1 221 ? 9.003 2.301 -4.620 1.00 87.50 221 THR A C 1
ATOM 1618 O O . THR A 1 221 ? 9.280 1.528 -5.532 1.00 87.50 221 THR A O 1
ATOM 1621 N N . ILE A 1 222 ? 7.968 3.136 -4.660 1.00 85.38 222 ILE A N 1
ATOM 1622 C CA . ILE A 1 222 ? 7.025 3.209 -5.772 1.00 85.38 222 ILE A CA 1
ATOM 1623 C C . ILE A 1 222 ? 7.458 4.233 -6.822 1.00 85.38 222 ILE A C 1
ATOM 1625 O O . ILE A 1 222 ? 8.034 5.277 -6.512 1.00 85.38 222 ILE A O 1
ATOM 1629 N N . SER A 1 223 ? 7.116 3.963 -8.076 1.00 83.19 223 SER A N 1
ATOM 1630 C CA . SER A 1 223 ? 7.303 4.883 -9.195 1.00 83.19 223 SER A CA 1
ATOM 1631 C C . SER A 1 223 ? 6.196 4.680 -10.240 1.00 83.19 223 SER A C 1
ATOM 1633 O O . SER A 1 223 ? 5.704 3.558 -10.390 1.00 83.19 223 SER A O 1
ATOM 1635 N N . PRO A 1 224 ? 5.767 5.739 -10.954 1.00 83.44 224 PRO A N 1
ATOM 1636 C CA . PRO A 1 224 ? 4.776 5.601 -12.018 1.00 83.44 224 PRO A CA 1
ATOM 1637 C C . PRO A 1 224 ? 5.220 4.626 -13.121 1.00 83.44 224 PRO A C 1
ATOM 1639 O O . PRO A 1 224 ? 6.408 4.517 -13.426 1.00 83.44 224 PRO A O 1
ATOM 1642 N N . GLY A 1 225 ? 4.259 3.952 -13.748 1.00 76.19 225 GLY A N 1
ATOM 1643 C CA . GLY A 1 225 ? 4.458 2.916 -14.765 1.00 76.19 225 GLY A CA 1
ATOM 1644 C C . GLY A 1 225 ? 4.762 1.513 -14.227 1.00 76.19 225 GLY A C 1
ATOM 1645 O O . GLY A 1 225 ? 5.171 0.661 -15.009 1.00 76.19 225 GLY A O 1
ATOM 1646 N N . HIS A 1 226 ? 4.590 1.266 -12.926 1.00 77.00 226 HIS A N 1
ATOM 1647 C CA . HIS A 1 226 ? 4.969 0.004 -12.282 1.00 77.00 226 HIS A CA 1
ATOM 1648 C C . HIS A 1 226 ? 3.825 -0.591 -11.452 1.00 77.00 226 HIS A C 1
ATOM 1650 O O . HIS A 1 226 ? 2.862 0.080 -11.081 1.00 77.00 226 HIS A O 1
ATOM 1656 N N . SER A 1 227 ? 3.943 -1.884 -11.156 1.00 77.50 227 SER A N 1
ATOM 1657 C CA . SER A 1 227 ? 3.026 -2.639 -10.299 1.00 77.50 227 SER A CA 1
ATOM 1658 C C . SER A 1 227 ? 3.813 -3.305 -9.181 1.00 77.50 227 SER A C 1
ATOM 1660 O O . SER A 1 227 ? 4.838 -3.928 -9.442 1.00 77.50 227 SER A O 1
ATOM 1662 N N . PHE A 1 228 ? 3.324 -3.204 -7.950 1.00 78.56 228 PHE A N 1
ATOM 1663 C CA . PHE A 1 228 ? 4.035 -3.656 -6.759 1.00 78.56 228 PHE A CA 1
ATOM 1664 C C . PHE A 1 228 ? 3.187 -4.673 -6.000 1.00 78.56 228 PHE A C 1
ATOM 1666 O O . PHE A 1 228 ? 2.118 -4.334 -5.492 1.00 78.56 228 PHE A O 1
ATOM 1673 N N . VAL A 1 229 ? 3.656 -5.918 -5.897 1.00 79.38 229 VAL A N 1
ATOM 1674 C CA . VAL A 1 229 ? 3.059 -6.901 -4.983 1.00 79.38 229 VAL A CA 1
ATOM 1675 C C . VAL A 1 229 ? 3.597 -6.618 -3.586 1.00 79.38 229 VAL A C 1
ATOM 1677 O O . VAL A 1 229 ? 4.781 -6.784 -3.321 1.00 79.38 229 VAL A O 1
ATOM 1680 N N . VAL A 1 230 ? 2.721 -6.162 -2.697 1.00 75.94 230 VAL A N 1
ATOM 1681 C CA . VAL A 1 230 ? 3.074 -5.770 -1.328 1.00 75.94 230 VAL A CA 1
ATOM 1682 C C . VAL A 1 230 ? 3.135 -6.989 -0.413 1.00 75.94 230 VAL A C 1
ATOM 1684 O O . VAL A 1 230 ? 4.000 -7.090 0.451 1.00 75.94 230 VAL A O 1
ATOM 1687 N N . SER A 1 231 ? 2.183 -7.913 -0.553 1.00 76.81 231 SER A N 1
ATOM 1688 C CA . SER A 1 231 ? 2.117 -9.106 0.291 1.00 76.81 231 SER A CA 1
ATOM 1689 C C . SER A 1 231 ? 1.239 -10.187 -0.323 1.00 76.81 231 SER A C 1
ATOM 1691 O O . SER A 1 231 ? 0.277 -9.881 -1.026 1.00 76.81 231 SER A O 1
ATOM 1693 N N . THR A 1 232 ? 1.523 -11.439 0.025 1.00 77.19 232 THR A N 1
ATOM 1694 C CA . THR A 1 232 ? 0.712 -12.612 -0.312 1.00 77.19 232 THR A CA 1
ATOM 1695 C C . THR A 1 232 ? 0.297 -13.312 0.980 1.00 77.19 232 THR A C 1
ATOM 1697 O O . THR A 1 232 ? 1.133 -13.604 1.834 1.00 77.19 232 THR A O 1
ATOM 1700 N N . PHE A 1 233 ? -0.998 -13.578 1.143 1.00 78.69 233 PHE A N 1
ATOM 1701 C CA . PHE A 1 233 ? -1.581 -14.129 2.368 1.00 78.69 233 PHE A CA 1
ATOM 1702 C C . PHE A 1 233 ? -2.795 -15.009 2.051 1.00 78.69 233 PHE A C 1
ATOM 1704 O O . PHE A 1 233 ? -3.391 -14.897 0.986 1.00 78.69 233 PHE A O 1
ATOM 1711 N N . SER A 1 234 ? -3.182 -15.902 2.960 1.00 80.44 234 SER A N 1
ATOM 1712 C CA . SER A 1 234 ? -4.418 -16.681 2.806 1.00 80.44 234 SER A CA 1
ATOM 1713 C C . SER A 1 234 ? -5.641 -15.766 2.822 1.00 80.44 234 SER A C 1
ATOM 1715 O O . SER A 1 234 ? -5.733 -14.902 3.694 1.00 80.44 234 SER A O 1
ATOM 1717 N N . CYS A 1 235 ? -6.584 -15.967 1.899 1.00 83.44 235 CYS A N 1
ATOM 1718 C CA . CYS A 1 235 ? -7.801 -15.159 1.832 1.00 83.44 235 CYS A CA 1
ATOM 1719 C C . CYS A 1 235 ? -8.616 -15.293 3.131 1.00 83.44 235 CYS A C 1
ATOM 1721 O O . CYS A 1 235 ? -9.060 -16.406 3.436 1.00 83.44 235 CYS A O 1
ATOM 1723 N N . PRO A 1 236 ? -8.875 -14.204 3.879 1.00 87.69 236 PRO A N 1
ATOM 1724 C CA . PRO A 1 236 ? -9.820 -14.223 4.992 1.00 87.69 236 PRO A CA 1
ATOM 1725 C C . PRO A 1 236 ? -11.254 -14.169 4.441 1.00 87.69 236 PRO A C 1
ATOM 1727 O O . PRO A 1 236 ? -11.930 -13.148 4.498 1.00 87.69 236 PRO A O 1
ATOM 1730 N N . ALA A 1 237 ? -11.682 -15.256 3.802 1.00 88.69 237 ALA A N 1
ATOM 1731 C CA . ALA A 1 237 ? -12.943 -15.313 3.071 1.00 88.69 237 ALA A CA 1
ATOM 1732 C C . ALA A 1 237 ? -14.152 -15.052 3.982 1.00 88.69 237 ALA A C 1
ATOM 1734 O O . ALA A 1 237 ? -14.290 -15.684 5.027 1.00 88.69 237 ALA A O 1
ATOM 1735 N N . GLY A 1 238 ? -15.035 -14.155 3.545 1.00 90.06 238 GLY A N 1
ATOM 1736 C CA . GLY A 1 238 ? -16.200 -13.701 4.304 1.00 90.06 238 GLY A CA 1
ATOM 1737 C C . GLY A 1 238 ? -15.901 -12.582 5.307 1.00 90.06 238 GLY A C 1
ATOM 1738 O O . GLY A 1 238 ? -16.810 -12.171 6.028 1.00 90.06 238 GLY A O 1
ATOM 1739 N N . GLU A 1 239 ? -14.664 -12.081 5.366 1.00 93.94 239 GLU A N 1
ATOM 1740 C CA . GLU A 1 239 ? -14.242 -11.050 6.315 1.00 93.94 239 GLU A CA 1
ATOM 1741 C C . GLU A 1 239 ? -13.762 -9.771 5.618 1.00 93.94 239 GLU A C 1
ATOM 1743 O O . GLU A 1 239 ? -13.280 -9.782 4.483 1.00 93.94 239 GLU A O 1
ATOM 1748 N N . ALA A 1 240 ? -13.842 -8.660 6.353 1.00 94.56 240 ALA A N 1
ATOM 1749 C CA . ALA A 1 240 ? -13.225 -7.400 5.970 1.00 94.56 240 ALA A CA 1
ATOM 1750 C C . ALA A 1 240 ? -11.787 -7.325 6.507 1.00 94.56 240 ALA A C 1
ATOM 1752 O O . ALA A 1 240 ? -11.549 -7.454 7.712 1.00 94.56 240 ALA A O 1
ATOM 1753 N N . ILE A 1 241 ? -10.828 -7.057 5.625 1.00 96.94 241 ILE A N 1
ATOM 1754 C CA . ILE A 1 241 ? -9.412 -6.861 5.958 1.00 96.94 241 ILE A CA 1
ATOM 1755 C C . ILE A 1 241 ? -9.005 -5.410 5.706 1.00 96.94 241 ILE A C 1
ATOM 1757 O O . ILE A 1 241 ? -9.477 -4.797 4.755 1.00 96.94 241 ILE A O 1
ATOM 1761 N N . ALA A 1 242 ? -8.113 -4.864 6.540 1.00 98.31 242 ALA A N 1
ATOM 1762 C CA . ALA A 1 242 ? -7.614 -3.501 6.387 1.00 98.31 242 ALA A CA 1
ATOM 1763 C C . ALA A 1 242 ? -6.094 -3.418 6.262 1.00 98.31 242 ALA A C 1
ATOM 1765 O O . ALA A 1 242 ? -5.355 -4.103 6.979 1.00 98.31 242 ALA A O 1
ATOM 1766 N N . PHE A 1 243 ? -5.650 -2.509 5.398 1.00 98.56 243 PHE A N 1
ATOM 1767 C CA . PHE A 1 243 ? -4.247 -2.170 5.200 1.00 98.56 243 PHE A CA 1
ATOM 1768 C C . PHE A 1 243 ? -4.032 -0.664 5.327 1.00 98.56 243 PHE A C 1
ATOM 1770 O O . PHE A 1 243 ? -4.788 0.120 4.762 1.00 98.56 243 PHE A O 1
ATOM 1777 N N . GLU A 1 244 ? -2.998 -0.260 6.058 1.00 98.69 244 GLU A N 1
ATOM 1778 C CA . GLU A 1 244 ? -2.520 1.119 6.115 1.00 98.69 244 GLU A CA 1
ATOM 1779 C C . GLU A 1 244 ? -1.369 1.309 5.126 1.00 98.69 244 GLU A C 1
ATOM 1781 O O . GLU A 1 244 ? -0.429 0.513 5.094 1.00 98.69 244 GLU A O 1
ATOM 1786 N N . MET A 1 245 ? -1.439 2.399 4.368 1.00 98.50 245 MET A N 1
ATOM 1787 C CA . MET A 1 245 ? -0.378 2.921 3.518 1.00 98.50 245 MET A CA 1
ATOM 1788 C C . MET A 1 245 ? 0.095 4.250 4.109 1.00 98.50 245 MET A C 1
ATOM 1790 O O . MET A 1 245 ? -0.691 5.199 4.218 1.00 98.50 245 MET A O 1
ATOM 1794 N N . LYS A 1 246 ? 1.366 4.330 4.507 1.00 97.38 246 LYS A N 1
ATOM 1795 C CA . LYS A 1 246 ? 1.934 5.526 5.146 1.00 97.38 246 LYS A CA 1
ATOM 1796 C C . LYS A 1 246 ? 3.309 5.876 4.600 1.00 97.38 246 LYS A C 1
ATOM 1798 O O . LYS A 1 246 ? 4.014 5.041 4.041 1.00 97.38 246 LYS A O 1
ATOM 1803 N N . ASN A 1 247 ? 3.701 7.125 4.797 1.00 96.25 247 ASN A N 1
ATOM 1804 C CA . ASN A 1 247 ? 4.997 7.626 4.373 1.00 96.25 247 ASN A CA 1
ATOM 1805 C C . ASN A 1 247 ? 6.136 6.905 5.130 1.00 96.25 247 ASN A C 1
ATOM 1807 O O . ASN A 1 247 ? 6.045 6.707 6.343 1.00 96.25 247 ASN A O 1
ATOM 1811 N N . ALA A 1 248 ? 7.193 6.522 4.406 1.00 94.19 248 ALA A N 1
ATOM 1812 C CA . ALA A 1 248 ? 8.420 5.925 4.954 1.00 94.19 248 ALA A CA 1
ATOM 1813 C C . ALA A 1 248 ? 9.684 6.733 4.587 1.00 94.19 248 ALA A C 1
ATOM 1815 O O . ALA A 1 248 ? 10.803 6.221 4.594 1.00 94.19 248 ALA A O 1
ATOM 1816 N N . GLY A 1 249 ? 9.511 8.002 4.224 1.00 94.75 249 GLY A N 1
ATOM 1817 C CA . GLY A 1 249 ? 10.567 8.856 3.698 1.00 94.75 249 GLY A CA 1
ATOM 1818 C C . GLY A 1 249 ? 10.059 10.267 3.434 1.00 94.75 249 GLY A C 1
ATOM 1819 O O . GLY A 1 249 ? 9.659 10.985 4.345 1.00 94.75 249 GLY A O 1
ATOM 1820 N N . THR A 1 250 ? 10.078 10.685 2.174 1.00 96.50 250 THR A N 1
ATOM 1821 C CA . THR A 1 250 ? 9.689 12.047 1.754 1.00 96.50 250 THR A CA 1
ATOM 1822 C C . THR A 1 250 ? 8.542 12.058 0.749 1.00 96.50 250 THR A C 1
ATOM 1824 O O . THR A 1 250 ? 8.259 13.082 0.140 1.00 96.50 250 THR A O 1
ATOM 1827 N N . THR A 1 251 ? 7.873 10.918 0.574 1.00 97.19 251 THR A N 1
ATOM 1828 C CA . THR A 1 251 ? 6.783 10.754 -0.389 1.00 97.19 251 THR A CA 1
ATOM 1829 C C . THR A 1 251 ? 5.531 11.549 -0.023 1.00 97.19 251 THR A C 1
ATOM 1831 O O . THR A 1 251 ? 4.912 11.318 1.018 1.00 97.19 251 THR A O 1
ATOM 1834 N N . ASP A 1 252 ? 5.124 12.419 -0.941 1.00 97.81 252 ASP A N 1
ATOM 1835 C CA . ASP A 1 252 ? 3.798 13.027 -0.992 1.00 97.81 252 ASP A CA 1
ATOM 1836 C C . ASP A 1 252 ? 3.074 12.467 -2.220 1.00 97.81 252 ASP A C 1
ATOM 1838 O O . ASP A 1 252 ? 3.475 12.709 -3.363 1.00 97.81 252 ASP A O 1
ATOM 1842 N N . LEU A 1 253 ? 2.026 11.687 -1.974 1.00 98.19 253 LEU A N 1
ATOM 1843 C CA . LEU A 1 253 ? 1.229 10.998 -2.979 1.00 98.19 253 LEU A CA 1
ATOM 1844 C C . LEU A 1 253 ? -0.257 11.218 -2.692 1.00 98.19 253 LEU A C 1
ATOM 1846 O O . LEU A 1 253 ? -0.726 10.991 -1.578 1.00 98.19 253 LEU A O 1
ATOM 1850 N N . GLU A 1 254 ? -1.014 11.576 -3.719 1.00 96.50 254 GLU A N 1
ATOM 1851 C CA . GLU A 1 254 ? -2.471 11.497 -3.712 1.00 96.50 254 GLU A CA 1
ATOM 1852 C C . GLU A 1 254 ? -2.941 10.909 -5.042 1.00 96.50 254 GLU A C 1
ATOM 1854 O O . GLU A 1 254 ? -2.553 11.395 -6.101 1.00 96.50 254 GLU A O 1
ATOM 1859 N N . PHE A 1 255 ? -3.757 9.861 -5.002 1.00 94.38 255 PHE A N 1
ATOM 1860 C CA . PHE A 1 255 ? -4.271 9.186 -6.194 1.00 94.38 255 PHE A CA 1
ATOM 1861 C C . PHE A 1 255 ? -5.742 8.829 -6.003 1.00 94.38 255 PHE A C 1
ATOM 1863 O O . PHE A 1 255 ? -6.150 8.455 -4.905 1.00 94.38 255 PHE A O 1
ATOM 1870 N N . PHE A 1 256 ? -6.532 8.942 -7.069 1.00 88.19 256 PHE A N 1
ATOM 1871 C CA . PHE A 1 256 ? -7.894 8.413 -7.084 1.00 88.19 256 PHE A CA 1
ATOM 1872 C C . PHE A 1 256 ? -7.848 6.887 -7.204 1.00 88.19 256 PHE A C 1
ATOM 1874 O O . PHE A 1 256 ? -7.142 6.364 -8.068 1.00 88.19 256 PHE A O 1
ATOM 1881 N N . GLU A 1 257 ? -8.581 6.178 -6.348 1.00 85.75 257 GLU A N 1
ATOM 1882 C CA . GLU A 1 257 ? -8.717 4.728 -6.447 1.00 85.75 257 GLU A CA 1
ATOM 1883 C C . GLU A 1 257 ? -9.728 4.388 -7.543 1.00 85.75 257 GLU A C 1
ATOM 1885 O O . GLU A 1 257 ? -10.944 4.419 -7.341 1.00 85.75 257 GLU A O 1
ATOM 1890 N N . ASP A 1 258 ? -9.205 4.107 -8.731 1.00 75.44 258 ASP A N 1
ATOM 1891 C CA . ASP A 1 258 ? -10.016 3.704 -9.868 1.00 75.44 258 ASP A CA 1
ATOM 1892 C C . ASP A 1 258 ? -10.432 2.234 -9.718 1.00 75.44 258 ASP A C 1
ATOM 1894 O O . ASP A 1 258 ? -9.589 1.354 -9.549 1.00 75.44 258 ASP A O 1
ATOM 1898 N N . PHE A 1 259 ? -11.737 1.965 -9.768 1.00 68.38 259 PHE A N 1
ATOM 1899 C CA . PHE A 1 259 ? -12.277 0.602 -9.697 1.00 68.38 259 PHE A CA 1
ATOM 1900 C C . PHE A 1 259 ? -12.277 -0.097 -11.066 1.00 68.38 259 PHE A C 1
ATOM 1902 O O . PHE A 1 259 ? -12.607 -1.282 -11.158 1.00 68.38 259 PHE A O 1
ATOM 1909 N N . ASN A 1 260 ? -11.952 0.628 -12.142 1.00 61.38 260 ASN A N 1
ATOM 1910 C CA . ASN A 1 260 ? -11.809 0.038 -13.465 1.00 61.38 260 ASN A CA 1
ATOM 1911 C C . ASN A 1 260 ? -10.569 -0.874 -13.519 1.00 61.38 260 ASN A C 1
ATOM 1913 O O . ASN A 1 260 ? -9.620 -0.681 -12.756 1.00 61.38 260 ASN A O 1
ATOM 1917 N N . PRO A 1 261 ? -10.545 -1.875 -14.422 1.00 58.50 261 PRO A N 1
ATOM 1918 C CA . PRO A 1 261 ? -9.333 -2.645 -14.675 1.00 58.50 261 PRO A CA 1
ATOM 1919 C C . PRO A 1 261 ? -8.146 -1.723 -14.968 1.00 58.50 261 PRO A C 1
ATOM 1921 O O . PRO A 1 261 ? -8.325 -0.656 -15.559 1.00 58.50 261 PRO A O 1
ATOM 1924 N N . SER A 1 262 ? -6.942 -2.158 -14.581 1.00 57.41 262 SER A N 1
ATOM 1925 C CA . SER A 1 262 ? -5.713 -1.445 -14.942 1.00 57.41 262 SER A CA 1
ATOM 1926 C C . SER A 1 262 ? -5.695 -1.170 -16.452 1.00 57.41 262 SER A C 1
ATOM 1928 O O . SER A 1 262 ? -5.964 -2.112 -17.207 1.00 57.41 262 SER A O 1
ATOM 193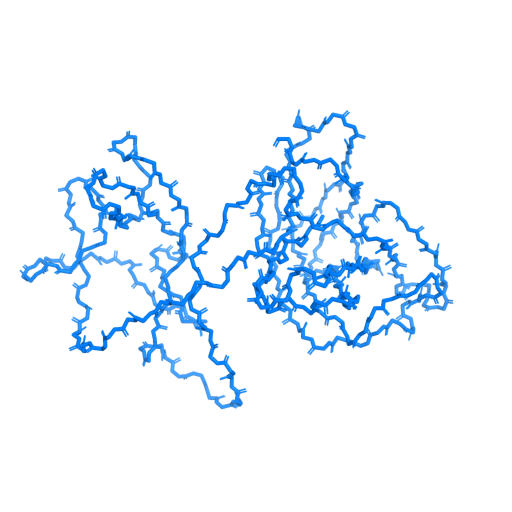0 N N . PRO A 1 263 ? -5.381 0.067 -16.879 1.00 53.78 263 PRO A N 1
ATOM 1931 C CA . PRO A 1 263 ? -5.106 0.384 -18.277 1.00 53.78 263 PRO A CA 1
ATOM 1932 C C . PRO A 1 263 ? -4.005 -0.493 -18.881 1.00 53.78 263 PRO A C 1
ATOM 1934 O O . PRO A 1 263 ? -3.129 -0.956 -18.105 1.00 53.78 263 PRO A O 1
#

pLDDT: mean 73.99, std 21.65, range [25.39, 98.81]

Foldseek 3Di:
DWKFWAADDDDDDDDDDDDQQWDDDPPFQWTDRDPPHDGDPAWDQDLQQWIDGVRHQWWKFAAPVPPRHTIIHPDDDPPTHDIDIDGHGHDPPHPDDDDDDDDDDDDDDDDDPFPDPPRIWFFPFKWKAFQVCQQDQPFGDQKAWEAQTIKIKTKTFAALVSANIKMWDKDAAAAQVQDDPKDKDKDDFQKKWKFKFPADDHSSDYNNRDGHGPGTLGIDRDDHHDMDGSDMGRGPHRGMIMMMIYGPGGMTMMIGRDPDTRD

Secondary structure (DSSP, 8-state):
-EEEEEE---------------B--TTTTB-B--TTPPPPTTEEE-TTSBEEETTB--EEEEE-SSTT-EEEESS--TT--SEEEE--B-STTS-----S-PPP----PPPPS---TTSEEPPSEEEEEETTSTT------SEEEE-SSEEEEEEEE--GGGTTEEEEEEEEE--GGG-SS--EEEES--EEEEEEESS---TT--TTTPPPEEEEEEEEE--TTEEEEEEEEE--TTSEEEEEEEESSS-EEEEE---SPP-

Organism: Aspergillus oryzae (strain 3.042) (NCBI:txid1160506)